Protein 8T0J (pdb70)

Organism: Salmonella typhimurium (strain LT2 / SGSC1412 / ATCC 700720) (NCBI:txid99287)

Sequence (270 aa):
MTKVGLRIDVDTLRGTREGVPRLLATLHRHGVQASFFFSVGPDNMGRHLAALLAGTAWPGKNIGNANAGIIRETATYHETGLHAWDHHAWQTHSGHWSIRQLEEDIARGITALEAIIGKPVTCSAAAGWRADGRVVRAKESFNLRYNSDCRGTTLFRPLLMPGQTGTPQIPVTLPTWDEVAQAQSFNTWIISRMLQDKGTPVYTIHAEVEGIVHQPLFEDLLVRARDAGITFCPLGELLPASPESLPLGQIVRGHIPGREGWLGCQQAVS

InterPro domains:
  IPR002509 NodB homology domain [PF01522] (15-169)
  IPR002509 NodB homology domain [PS51677] (2-260)
  IPR011330 Glycoside hydrolase/deacetylase, beta/alpha-barrel [SSF88713] (4-281)
  IPR023557 4-deoxy-4-formamido-L-arabinose-phosphoundecaprenol deformylase ArnD, probable [MF_01870] (1-295)
  IPR050248 Polysaccharide deacetylase, ArnD subfamily [PTHR10587] (5-268)

Structure (mmCIF, N/CA/C/O backbone):
data_8T0J
#
_entry.id   8T0J
#
_cell.length_a   82.551
_cell.length_b   85.646
_cell.length_c   111.910
_cell.angle_alpha   90.000
_cell.angle_beta   90.000
_cell.angle_gamma   90.000
#
_symmetry.space_group_name_H-M   'I 2 2 2'
#
loop_
_entity.id
_entity.type
_entity.pdbx_description
1 polymer 'Probable 4-deoxy-4-formamido-L-arabinose-phosphoundecaprenol deformylase ArnD'
2 water water
#
loop_
_atom_site.group_PDB
_atom_site.id
_atom_site.type_symbol
_atom_site.label_atom_id
_atom_site.label_alt_id
_atom_site.label_comp_id
_atom_site.label_asym_id
_atom_site.label_entity_id
_atom_site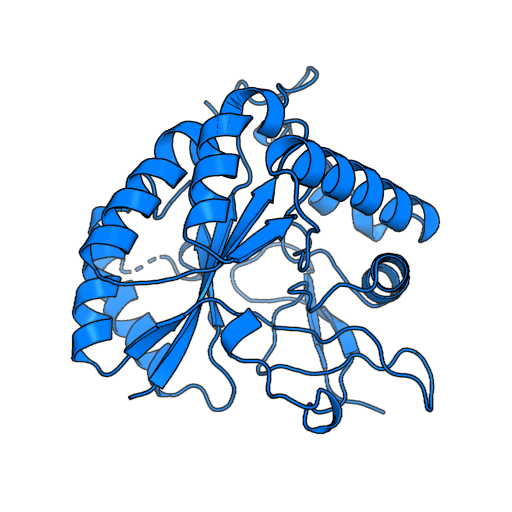.label_seq_id
_atom_site.pdbx_PDB_ins_code
_atom_site.Cartn_x
_atom_site.Cartn_y
_atom_site.Cartn_z
_atom_site.occupancy
_atom_site.B_iso_or_equiv
_atom_site.auth_seq_id
_atom_site.auth_comp_id
_atom_site.auth_asym_id
_atom_site.auth_atom_id
_atom_site.pdbx_PDB_model_num
ATOM 1 N N . MET A 1 1 ? -14.51807 -28.94673 -15.11696 1.000 41.97640 1 MET A N 1
ATOM 2 C CA . MET A 1 1 ? -15.27092 -27.91498 -15.83383 1.000 56.30309 1 MET A CA 1
ATOM 3 C C . MET A 1 1 ? -14.42482 -27.24218 -16.92253 1.000 48.65068 1 MET A C 1
ATOM 4 O O . MET A 1 1 ? -13.25224 -26.95968 -16.71600 1.000 45.76937 1 MET A O 1
ATOM 9 N N . THR A 1 2 ? -15.03921 -26.97370 -18.07392 1.000 44.96694 2 THR A N 1
ATOM 10 C CA . THR A 1 2 ? -14.33654 -26.54466 -19.27737 1.000 39.67223 2 THR A CA 1
ATOM 11 C C . THR A 1 2 ? -14.95943 -25.24766 -19.77836 1.000 44.63466 2 THR A C 1
ATOM 12 O O . THR A 1 2 ? -16.17545 -25.17963 -19.99563 1.000 45.81231 2 THR A O 1
ATOM 16 N N . LYS A 1 3 ? -14.13176 -24.21440 -19.91717 1.000 37.94775 3 LYS A N 1
ATOM 17 C CA . LYS A 1 3 ? -14.57234 -22.92478 -20.42946 1.000 33.72551 3 LYS A CA 1
ATOM 18 C C . LYS A 1 3 ? -14.64036 -22.96326 -21.95091 1.000 31.58984 3 LYS A C 1
ATOM 19 O O . LYS A 1 3 ? -13.63116 -23.20654 -22.61534 1.000 35.28661 3 LYS A O 1
ATOM 25 N N . VAL A 1 4 ? -15.81558 -22.70060 -22.50868 1.000 36.16917 4 VAL A N 1
ATOM 26 C CA . VAL A 1 4 ? -15.96752 -22.56279 -23.94872 1.000 34.82380 4 VAL A CA 1
ATOM 27 C C . VAL A 1 4 ? -16.41876 -21.13687 -24.22440 1.000 36.11165 4 VAL A C 1
ATOM 28 O O . VAL A 1 4 ? -17.42797 -20.67927 -23.67952 1.000 33.33209 4 VAL A O 1
ATOM 32 N N . GLY A 1 5 ? -15.64497 -20.42110 -25.02957 1.000 33.81765 5 GLY A N 1
ATOM 33 C CA . GLY A 1 5 ? -16.07294 -19.11763 -25.46798 1.000 32.34861 5 GLY A CA 1
ATOM 34 C C . GLY A 1 5 ? -17.27594 -19.24022 -26.38240 1.000 34.71654 5 GLY A C 1
ATOM 35 O O . GLY A 1 5 ? -17.32968 -20.09824 -27.26213 1.000 33.82780 5 GLY A O 1
ATOM 36 N N . LEU A 1 6 ? -18.26006 -18.37884 -26.15178 1.000 34.80360 6 LEU A N 1
ATOM 37 C CA . LEU A 1 6 ? -19.47076 -18.32150 -26.95806 1.000 32.88469 6 LEU A CA 1
ATOM 38 C C . LEU A 1 6 ? -19.45695 -17.02022 -27.74664 1.000 33.73234 6 LEU A C 1
ATOM 39 O O . LEU A 1 6 ? -19.50777 -15.93602 -27.15968 1.000 34.51554 6 LEU A O 1
ATOM 44 N N . ARG A 1 7 ? -19.38198 -17.12846 -29.06872 1.000 33.15720 7 ARG A N 1
AT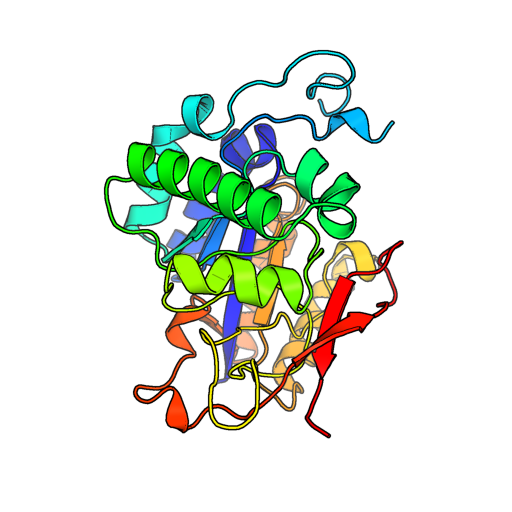OM 45 C CA . ARG A 1 7 ? -19.47536 -15.99494 -29.97324 1.000 34.33405 7 ARG A CA 1
ATOM 46 C C . ARG A 1 7 ? -20.81121 -16.05367 -30.70068 1.000 37.91134 7 ARG A C 1
ATOM 47 O O . ARG A 1 7 ? -21.32329 -17.13992 -30.98985 1.000 39.75615 7 ARG A O 1
ATOM 55 N N . ILE A 1 8 ? -21.38562 -14.88380 -30.97046 1.000 36.35602 8 ILE A N 1
ATOM 56 C CA . ILE A 1 8 ? -22.70365 -14.76321 -31.58739 1.000 30.54622 8 ILE A CA 1
ATOM 57 C C . ILE A 1 8 ? -22.59736 -13.75736 -32.72329 1.000 34.56228 8 ILE A C 1
ATOM 58 O O . ILE A 1 8 ? -22.32000 -12.57589 -32.48400 1.000 39.90809 8 ILE A O 1
ATOM 63 N N . ASP A 1 9 ? -22.82153 -14.20990 -33.95168 1.000 33.73478 9 ASP A N 1
ATOM 64 C CA . ASP A 1 9 ? -22.75285 -13.32324 -35.10487 1.000 34.09666 9 ASP A CA 1
ATOM 65 C C . ASP A 1 9 ? -24.12641 -12.74375 -35.42704 1.000 38.53509 9 ASP A C 1
ATOM 66 O O . ASP A 1 9 ? -25.13125 -13.46550 -35.45541 1.000 36.41886 9 ASP A O 1
ATOM 71 N N . VAL A 1 10 ? -24.15984 -11.43181 -35.64934 1.000 36.56886 10 VAL A N 1
ATOM 72 C CA . VAL A 1 10 ? -25.34694 -10.72598 -36.11083 1.000 32.30249 10 VAL A CA 1
ATOM 73 C C . VAL A 1 10 ? -24.99194 -10.08518 -37.44466 1.000 31.80780 10 VAL A C 1
ATOM 74 O O . VAL A 1 10 ? -24.08443 -9.25649 -37.51977 1.000 36.34154 10 VAL A O 1
ATOM 78 N N . ASP A 1 11 ? -25.66124 -10.51040 -38.50673 1.000 37.13301 11 ASP A N 1
ATOM 79 C CA . ASP A 1 11 ? -25.30928 -10.13577 -39.86787 1.000 33.78974 11 ASP A CA 1
ATOM 80 C C . ASP A 1 11 ? -26.44933 -9.47458 -40.62666 1.000 36.44139 11 ASP A C 1
ATOM 81 O O . ASP A 1 11 ? -26.23904 -9.04099 -41.76633 1.000 42.11870 11 ASP A O 1
ATOM 86 N N . THR A 1 12 ? -27.65730 -9.43832 -40.06921 1.000 32.73835 12 THR A N 1
ATOM 87 C CA . THR A 1 12 ? -28.82411 -8.91661 -40.76493 1.000 34.23182 12 THR A CA 1
ATOM 88 C C . THR A 1 12 ? -29.66151 -8.09297 -39.80450 1.000 33.37369 12 THR A C 1
ATOM 89 O O . THR A 1 12 ? -29.51387 -8.15510 -38.58023 1.000 34.28509 12 THR A O 1
ATOM 93 N N . LEU A 1 13 ? -30.58854 -7.34670 -40.39038 1.000 38.66180 13 LEU A N 1
ATOM 94 C CA . LEU A 1 13 ? -31.52090 -6.56401 -39.59468 1.000 36.46356 13 LEU A CA 1
ATOM 95 C C . LEU A 1 13 ? -32.44088 -7.45672 -38.77090 1.000 38.32167 13 LEU A C 1
ATOM 96 O O . LEU A 1 13 ? -32.73531 -7.14713 -37.61051 1.000 38.00516 13 LEU A O 1
ATOM 101 N N . ARG A 1 14 ? -32.89577 -8.57504 -39.35305 1.000 45.30645 14 ARG A N 1
ATOM 102 C CA . ARG A 1 14 ? -33.84966 -9.44846 -38.66660 1.000 41.22879 14 ARG A CA 1
ATOM 103 C C . ARG A 1 14 ? -33.17881 -10.24721 -37.55466 1.000 41.04642 14 ARG A C 1
ATOM 104 O O . ARG A 1 14 ? -33.80086 -10.51184 -36.51868 1.000 41.23976 14 ARG A O 1
ATOM 112 N N . GLY A 1 15 ? -31.91234 -10.63521 -37.74734 1.000 34.42319 15 GLY A N 1
ATOM 113 C CA . GLY A 1 15 ? -31.15756 -11.23391 -36.65567 1.000 32.62249 15 GLY A CA 1
ATOM 114 C C . GLY A 1 15 ? -31.02305 -10.29808 -35.47012 1.000 36.54746 15 GLY A C 1
ATOM 115 O O . GLY A 1 15 ? -31.08833 -10.72733 -34.31160 1.000 30.86358 15 GLY A O 1
ATOM 116 N N . THR A 1 16 ? -30.85926 -8.99648 -35.74664 1.000 39.42988 16 THR A N 1
ATOM 117 C CA . THR A 1 16 ? -30.69515 -8.00643 -34.68570 1.000 35.52912 16 THR A CA 1
ATOM 118 C C . THR A 1 16 ? -32.02092 -7.71358 -34.00306 1.000 30.58270 16 THR A C 1
ATOM 119 O O . THR A 1 16 ? -32.09437 -7.64748 -32.76936 1.000 28.77628 16 THR A O 1
ATOM 123 N N . ARG A 1 17 ? -33.07335 -7.51507 -34.79358 1.000 38.03607 17 ARG A N 1
ATOM 124 C CA . ARG A 1 17 ? -34.39534 -7.20411 -34.25508 1.000 42.01462 17 ARG A CA 1
ATOM 125 C C . ARG A 1 17 ? -34.97453 -8.37496 -33.46311 1.000 37.15100 17 ARG A C 1
ATOM 126 O O . ARG A 1 17 ? -35.23150 -8.25256 -32.26162 1.000 31.63440 17 ARG A O 1
ATOM 134 N N . GLU A 1 18 ? -35.18426 -9.51767 -34.12008 1.000 37.36353 18 GLU A N 1
ATOM 135 C CA . GLU A 1 18 ? -35.86002 -10.66404 -33.51119 1.000 46.15592 18 GLU A CA 1
ATOM 136 C C . GLU A 1 18 ? -34.90685 -11.68409 -32.87498 1.000 41.08447 18 GLU A C 1
ATOM 137 O O . GLU A 1 18 ? -35.22357 -12.25948 -31.82806 1.000 37.36164 18 GLU A O 1
ATOM 143 N N . GLY A 1 19 ? -33.74321 -11.93001 -33.46320 1.000 38.67911 19 GLY A N 1
ATOM 144 C CA . GLY A 1 19 ? -32.83461 -12.92127 -32.90733 1.000 40.42548 19 GLY A CA 1
ATOM 145 C C . GLY A 1 19 ? -32.20777 -12.54701 -31.57367 1.000 36.30035 19 GLY A C 1
ATOM 146 O O . GLY A 1 19 ? -32.21195 -13.34662 -30.62444 1.000 38.32492 19 GLY A O 1
ATOM 147 N N . VAL A 1 20 ? -31.65752 -11.32251 -31.50508 1.000 29.91415 20 VAL A N 1
ATOM 148 C CA . VAL A 1 20 ? -30.88164 -10.93993 -30.31452 1.000 30.44630 20 VAL A CA 1
ATOM 149 C C . VAL A 1 20 ? -31.69645 -10.89517 -29.04778 1.000 33.21767 20 VAL A C 1
ATOM 150 O O . VAL A 1 20 ? -31.20628 -11.37720 -28.01113 1.000 31.28078 20 VAL A O 1
ATOM 154 N N . PRO A 1 21 ? -32.91150 -10.30863 -28.99240 1.000 33.28455 21 PRO A N 1
ATOM 155 C CA . PRO A 1 21 ? -33.64000 -10.29039 -27.70930 1.000 32.70385 21 PRO A CA 1
ATOM 156 C C . PRO A 1 21 ? -34.02086 -11.68014 -27.22924 1.000 30.33324 21 PRO A C 1
ATOM 157 O O . PRO A 1 21 ? -33.98672 -11.96031 -26.01747 1.000 28.58968 21 PRO A O 1
ATOM 161 N N . ARG A 1 22 ? -34.36771 -12.57980 -28.14937 1.000 27.41445 22 ARG A N 1
ATOM 162 C CA . ARG A 1 22 ? -34.60019 -13.95116 -27.71847 1.000 31.45384 22 ARG A CA 1
ATOM 163 C C . ARG A 1 22 ? -33.32444 -14.53343 -27.13707 1.000 30.42412 22 ARG A C 1
ATOM 164 O O . ARG A 1 22 ? -33.35324 -15.17407 -26.07874 1.000 32.68350 22 ARG A O 1
ATOM 172 N N . LEU A 1 23 ? -32.18489 -14.28031 -27.79256 1.000 32.38245 23 LEU A N 1
ATOM 173 C CA . LEU A 1 23 ? -30.90863 -14.75143 -27.26215 1.000 32.13524 23 LEU A CA 1
ATOM 174 C C . LEU A 1 23 ? -30.61399 -14.14208 -25.89760 1.000 32.32695 23 LEU A C 1
ATOM 175 O O . LEU A 1 23 ? -30.03381 -14.79320 -25.02609 1.000 37.01673 23 LEU A O 1
ATOM 180 N N . LEU A 1 24 ? -31.00056 -12.89047 -25.69750 1.000 30.39936 24 LEU A N 1
ATOM 181 C CA . LEU A 1 24 ? -30.74240 -12.22414 -24.42576 1.000 35.66994 24 LEU A CA 1
ATOM 182 C C . LEU A 1 24 ? -31.55882 -12.85603 -23.30936 1.000 35.47371 24 LEU A C 1
ATOM 183 O O . LEU A 1 24 ? -31.04004 -13.13174 -22.22569 1.000 32.54040 24 LEU A O 1
ATOM 188 N N . ALA A 1 25 ? -32.84959 -13.08494 -23.55932 1.000 41.58733 25 ALA A N 1
ATOM 189 C CA . ALA A 1 25 ? -33.68807 -13.80167 -22.59755 1.000 37.74909 25 ALA A CA 1
ATOM 190 C C . ALA A 1 25 ? -33.11819 -15.19397 -22.28589 1.000 33.53612 25 ALA A C 1
ATOM 191 O O . ALA A 1 25 ? -32.96236 -15.57795 -21.11465 1.000 33.75306 25 ALA A O 1
ATOM 193 N N . THR A 1 26 ? -32.77171 -15.95721 -23.32137 1.000 28.74296 26 THR A N 1
ATOM 194 C CA . THR A 1 26 ? -32.22661 -17.29471 -23.08145 1.000 36.18384 26 THR A CA 1
ATOM 195 C C . THR A 1 26 ? -30.94167 -17.23106 -22.24588 1.000 33.31769 26 THR A C 1
ATOM 196 O O . THR A 1 26 ? -30.84753 -17.86056 -21.18409 1.000 33.91303 26 THR A O 1
ATOM 200 N N . LEU A 1 27 ? -29.96132 -16.42709 -22.67653 1.000 33.68013 27 LEU A N 1
ATOM 201 C CA . LEU A 1 27 ? -28.70440 -16.32394 -21.93538 1.000 33.66282 27 LEU A CA 1
ATOM 202 C C . LEU A 1 27 ? -28.91731 -15.80210 -20.51502 1.000 34.19426 27 LEU A C 1
ATOM 203 O O . LEU A 1 27 ? -28.19046 -16.19087 -19.59322 1.000 36.53709 27 LEU A O 1
ATOM 208 N N . HIS A 1 28 ? -29.88030 -14.89723 -20.31038 1.000 36.07864 28 HIS A N 1
ATOM 209 C CA . HIS A 1 28 ? -30.09680 -14.40291 -18.95476 1.000 39.44438 28 HIS A CA 1
ATOM 210 C C . HIS A 1 28 ? -30.62609 -15.52372 -18.06585 1.000 40.58283 28 HIS A C 1
ATOM 211 O O . HIS A 1 28 ? -30.14799 -15.71080 -16.93984 1.000 37.34014 28 HIS A O 1
ATOM 218 N N . ARG A 1 29 ? -31.58564 -16.30537 -18.57232 1.000 34.50702 29 ARG A N 1
ATOM 219 C CA . ARG A 1 29 ? -32.12390 -17.40046 -17.77580 1.000 35.97810 29 ARG A CA 1
ATOM 220 C C . ARG A 1 29 ? -31.03326 -18.38594 -17.36862 1.000 39.62050 29 ARG A C 1
ATOM 221 O O . ARG A 1 29 ? -31.01454 -18.85862 -16.22537 1.000 43.35171 29 ARG A O 1
ATOM 229 N N . HIS A 1 30 ? -30.11758 -18.71116 -18.28674 1.000 35.65135 30 HIS A N 1
ATOM 230 C CA . HIS A 1 30 ? -29.13427 -19.76914 -18.06406 1.000 38.23208 30 HIS A CA 1
ATOM 231 C C . HIS A 1 30 ? -27.78311 -19.25452 -17.57445 1.000 37.19478 30 HIS A C 1
ATOM 232 O O . HIS A 1 30 ? -26.80094 -19.99159 -17.64620 1.000 42.55323 30 HIS A O 1
ATOM 239 N N . GLY A 1 31 ? -27.71139 -18.00810 -17.09628 1.000 40.84902 31 GLY A N 1
ATOM 240 C CA . GLY A 1 31 ? -26.52514 -17.49729 -16.42714 1.000 34.84588 31 GLY A CA 1
ATOM 241 C C . GLY A 1 31 ? -25.31267 -17.31612 -17.30979 1.000 37.15027 31 GLY A C 1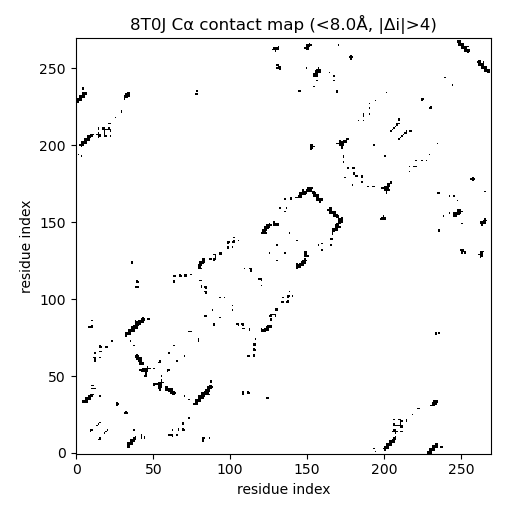
ATOM 242 O O . GLY A 1 31 ? -24.20040 -17.15262 -16.79881 1.000 34.43643 31 GLY A O 1
ATOM 243 N N . VAL A 1 32 ? -25.50185 -17.29829 -18.62287 1.000 35.40277 32 VAL A N 1
ATOM 244 C CA . VAL A 1 32 ? -24.40988 -17.32379 -19.58160 1.000 31.49600 32 VAL A CA 1
ATOM 245 C C . VAL A 1 32 ? -24.09116 -15.90321 -20.04608 1.000 36.52827 32 VAL A C 1
ATOM 246 O O . VAL A 1 32 ? -24.97595 -15.14976 -20.47307 1.000 36.86476 32 VAL A O 1
ATOM 250 N N . GLN A 1 33 ? -22.82321 -15.53511 -19.94417 1.000 41.28314 33 GLN A N 1
ATOM 251 C CA . GLN A 1 33 ? -22.28222 -14.34396 -20.56833 1.000 29.92858 33 GLN A CA 1
ATOM 252 C C . GLN A 1 33 ? -21.60568 -14.73773 -21.87498 1.000 30.29975 33 GLN A C 1
ATOM 253 O O . GLN A 1 33 ? -20.83753 -15.70133 -21.90581 1.000 29.88509 33 GLN A O 1
ATOM 259 N N . ALA A 1 34 ? -21.87648 -13.99237 -22.94806 1.000 29.79402 34 ALA A N 1
ATOM 260 C CA . ALA A 1 34 ? -21.35252 -14.33429 -24.26848 1.000 27.80536 34 ALA A CA 1
ATOM 261 C C . ALA A 1 34 ? -20.71469 -13.09920 -24.90243 1.000 31.42967 34 ALA A C 1
ATOM 262 O O . ALA A 1 34 ? -20.51145 -12.06493 -24.25680 1.000 26.79280 34 ALA A O 1
ATOM 264 N N . SER A 1 35 ? -20.39259 -13.24297 -26.18869 1.000 30.64372 35 SER A N 1
ATOM 265 C CA . SER A 1 35 ? -19.72976 -12.23152 -26.99796 1.000 27.61843 35 SER A CA 1
ATOM 266 C C . SER A 1 35 ? -20.51689 -12.03065 -28.28302 1.000 30.34523 35 SER A C 1
ATOM 267 O O . SER A 1 35 ? -20.57502 -12.93412 -29.12328 1.000 33.64686 35 SER A O 1
ATOM 270 N N . PHE A 1 36 ? -21.08580 -10.84290 -28.45070 1.000 29.22181 36 PHE A N 1
ATOM 271 C CA . PHE A 1 36 ? -21.85830 -10.49265 -29.63549 1.000 31.51475 36 PHE A CA 1
ATOM 272 C C . PHE A 1 36 ? -21.02584 -9.63800 -30.59105 1.000 30.83457 36 PHE A C 1
ATOM 273 O O . PHE A 1 36 ? -20.30599 -8.72649 -30.16270 1.000 28.77934 36 PHE A O 1
ATOM 281 N N . PHE A 1 37 ? -21.14587 -9.92271 -31.89128 1.000 30.54023 37 PHE A N 1
ATOM 282 C CA . PHE A 1 37 ? -20.48269 -9.15039 -32.94177 1.000 28.74172 37 PHE A CA 1
ATOM 283 C C . PHE A 1 37 ? -21.54964 -8.66780 -33.90982 1.000 34.70282 37 PHE A C 1
ATOM 284 O O . PHE A 1 37 ? -22.12263 -9.47505 -34.64813 1.000 35.52161 37 PHE A O 1
ATOM 292 N N . PHE A 1 38 ? -21.80137 -7.35462 -33.90609 1.000 36.53355 38 PHE A N 1
ATOM 293 C CA . PHE A 1 38 ? -22.90608 -6.73022 -34.62209 1.000 26.93080 38 PHE A CA 1
ATOM 294 C C . PHE A 1 38 ? -22.45763 -6.18326 -35.96771 1.000 29.66480 38 PHE A C 1
ATOM 295 O O . PHE A 1 38 ? -21.42924 -5.51032 -36.06238 1.000 33.60879 38 PHE A O 1
ATOM 303 N N . SER A 1 39 ? -23.22397 -6.48155 -37.00717 1.000 25.63181 39 SER A N 1
ATOM 304 C CA . SER A 1 39 ? -23.11737 -5.76442 -38.26790 1.000 28.78682 39 SER A CA 1
ATOM 305 C C . SER A 1 39 ? -23.98775 -4.52296 -38.15110 1.000 36.36871 39 SER A C 1
ATOM 306 O O . SER A 1 39 ? -25.21295 -4.63011 -38.03942 1.000 34.59382 39 SER A O 1
ATOM 309 N N . VAL A 1 40 ? -23.36526 -3.34301 -38.18297 1.000 34.31690 40 VAL A N 1
ATOM 310 C CA . VAL A 1 40 ? -24.09878 -2.11953 -37.88115 1.000 35.36049 40 VAL A CA 1
ATOM 311 C C . VAL A 1 40 ? -24.47410 -1.30102 -39.11338 1.000 36.26387 40 VAL A C 1
ATOM 312 O O . VAL A 1 40 ? -25.34983 -0.42847 -39.01219 1.000 34.10749 40 VAL A O 1
ATOM 316 N N . GLY A 1 41 ? -23.88402 -1.57663 -40.26804 1.000 33.00947 41 GLY A N 1
ATOM 317 C CA . GLY A 1 41 ? -24.13730 -0.77012 -41.43585 1.000 37.39331 41 GLY A CA 1
ATOM 318 C C . GLY A 1 41 ? -25.34397 -1.22927 -42.21995 1.000 35.99251 41 GLY A C 1
ATOM 319 O O . GLY A 1 41 ? -26.37740 -1.59074 -41.65345 1.000 41.78637 41 GLY A O 1
ATOM 320 N N . PRO A 1 42 ? -25.23142 -1.21885 -43.54827 1.000 37.20741 42 PRO A N 1
ATOM 321 C CA . PRO A 1 42 ? -26.37520 -1.57253 -44.40661 1.000 38.88549 42 PRO A CA 1
ATOM 322 C C . PRO A 1 42 ? -26.60711 -3.07360 -44.49342 1.000 41.05511 42 PRO A C 1
ATOM 323 O O . PRO A 1 42 ? -25.66586 -3.86356 -44.63577 1.000 42.38817 42 PRO A O 1
ATOM 327 N N . ASP A 1 43 ? -27.88946 -3.45609 -44.43254 1.000 40.68567 43 ASP A N 1
ATOM 328 C CA . ASP A 1 43 ? -28.31809 -4.84253 -44.64821 1.000 40.05165 43 ASP A CA 1
ATOM 329 C C . ASP A 1 43 ? -28.44570 -5.07538 -46.15524 1.000 43.41042 43 ASP A C 1
ATOM 330 O O . ASP A 1 43 ? -29.52308 -4.98732 -46.75010 1.000 45.89108 43 ASP A O 1
ATOM 335 N N . ASN A 1 44 ? -27.30474 -5.37307 -46.78644 1.000 46.75462 44 ASN A N 1
ATOM 336 C CA . ASN A 1 44 ? -27.26022 -5.76529 -48.19238 1.000 45.66799 44 ASN A CA 1
ATOM 337 C C . ASN A 1 44 ? -27.07191 -7.26236 -48.34119 1.000 50.32790 44 ASN A C 1
ATOM 338 O O . ASN A 1 44 ? -26.58482 -7.74348 -49.37424 1.000 49.07876 44 ASN A O 1
ATOM 343 N N . MET A 1 45 ? -27.47450 -8.00388 -47.31209 1.000 49.71066 45 MET A N 1
ATOM 344 C CA . MET A 1 45 ? -27.30169 -9.44485 -47.28236 1.000 45.74987 45 MET A CA 1
ATOM 345 C C . MET A 1 45 ? -28.07674 -10.13881 -48.39704 1.000 50.34433 45 MET A C 1
ATOM 346 O O . MET A 1 45 ? -27.74243 -11.27249 -48.75833 1.000 48.56521 45 MET A O 1
ATOM 351 N N . GLY A 1 46 ? -29.10145 -9.48571 -48.95144 1.000 50.77277 46 GLY A N 1
ATOM 352 C CA . GLY A 1 46 ? -29.84508 -10.04179 -50.06352 1.000 47.87250 46 GLY A CA 1
ATOM 353 C C . GLY A 1 46 ? -29.12354 -10.05314 -51.39483 1.000 50.49130 46 GLY A C 1
ATOM 354 O O . GLY A 1 46 ? -29.53474 -10.78774 -52.29400 1.000 53.73413 46 GLY A O 1
ATOM 355 N N . ARG A 1 47 ? -28.05654 -9.27313 -51.55910 1.000 52.53961 47 ARG A N 1
ATOM 356 C CA . ARG A 1 47 ? -27.41174 -9.23221 -52.86871 1.000 52.01317 47 ARG A CA 1
ATOM 357 C C . ARG A 1 47 ? -26.76963 -10.55149 -53.26780 1.000 55.55882 47 ARG A C 1
ATOM 358 O O . ARG A 1 47 ? -26.21471 -10.64055 -54.36849 1.000 57.47359 47 ARG A O 1
ATOM 366 N N . HIS A 1 48 ? -26.83008 -11.57359 -52.42105 1.000 55.84755 48 HIS A N 1
ATOM 367 C CA . HIS A 1 48 ? -26.20156 -12.84303 -52.75691 1.000 56.66530 48 HIS A CA 1
ATOM 368 C C . HIS A 1 48 ? -26.95532 -13.62871 -53.82493 1.000 59.81100 48 HIS A C 1
ATOM 369 O O . HIS A 1 48 ? -26.52689 -14.73875 -54.15844 1.000 56.93121 48 HIS A O 1
ATOM 376 N N . LEU A 1 49 ? -28.02983 -13.08153 -54.38765 1.000 60.99496 49 LEU A N 1
ATOM 377 C CA . LEU A 1 49 ? -28.83756 -13.79979 -55.37042 1.000 59.98766 49 LEU A CA 1
ATOM 378 C C . LEU A 1 49 ? -28.37555 -13.55524 -56.80762 1.000 63.75730 49 LEU A C 1
ATOM 379 O O . LEU A 1 49 ? -27.20398 -13.27629 -57.05933 1.000 64.13456 49 LEU A O 1
ATOM 384 N N . ALA A 1 73 ? -37.57032 -12.74485 -46.29730 1.000 50.17413 73 ALA A N 1
ATOM 385 C CA . ALA A 1 73 ? -37.16863 -11.38238 -45.94681 1.000 62.83436 73 ALA A CA 1
ATOM 386 C C . ALA A 1 73 ? -35.86770 -10.96727 -46.62866 1.000 62.29982 73 ALA A C 1
ATOM 387 O O . ALA A 1 73 ? -35.69871 -9.80070 -46.98503 1.000 62.19776 73 ALA A O 1
ATOM 389 N N . ALA A 1 74 ? -34.95144 -11.92362 -46.81218 1.000 59.24748 74 ALA A N 1
ATOM 390 C CA . ALA A 1 74 ? -33.66868 -11.61756 -47.44318 1.000 63.33762 74 ALA A CA 1
ATOM 391 C C . ALA A 1 74 ? -33.83876 -11.19218 -48.89491 1.000 65.10467 74 ALA A C 1
ATOM 392 O O . ALA A 1 74 ? -32.93846 -10.55953 -49.46279 1.000 62.11087 74 ALA A O 1
ATOM 394 N N . LEU A 1 75 ? -34.98177 -11.52354 -49.50739 1.000 63.19209 75 LEU A N 1
ATOM 395 C CA . LEU A 1 75 ? -35.28182 -11.04013 -50.85063 1.000 66.91667 75 LEU A CA 1
ATOM 396 C C . LEU A 1 75 ? -35.44566 -9.52585 -50.88668 1.000 65.03453 75 LEU A C 1
ATOM 397 O O . LEU A 1 75 ? -35.24112 -8.91374 -51.94112 1.000 64.48949 75 LEU A O 1
ATOM 402 N N . LEU A 1 76 ? -35.79742 -8.90560 -49.76126 1.000 62.69665 76 LEU A N 1
ATOM 403 C CA . LEU A 1 76 ? -35.87904 -7.45529 -49.66795 1.000 61.39122 76 LEU A CA 1
ATOM 404 C C . LEU A 1 76 ? -34.75339 -6.86468 -48.81262 1.000 62.03408 76 LEU A C 1
ATOM 405 O O . LEU A 1 76 ? -34.92970 -5.80617 -48.20034 1.000 59.56338 76 LEU A O 1
ATOM 410 N N . ALA A 1 77 ? -33.58935 -7.51783 -48.77368 1.000 56.57745 77 ALA A N 1
ATOM 411 C CA . ALA A 1 77 ? -32.45633 -7.06287 -47.96099 1.000 51.12940 77 ALA A CA 1
ATOM 412 C C . ALA A 1 77 ? -31.40053 -6.40875 -48.85137 1.000 50.05504 77 ALA A C 1
ATOM 413 O O . ALA A 1 77 ? -30.30836 -6.93277 -49.05983 1.000 50.29278 77 ALA A O 1
ATOM 415 N N . GLY A 1 78 ? -31.73125 -5.22422 -49.36077 1.000 52.81642 78 GLY A N 1
ATOM 416 C CA . GLY A 1 78 ? -30.81877 -4.49811 -50.21923 1.000 48.40740 78 GLY A CA 1
ATOM 417 C C . GLY A 1 78 ? -30.44504 -5.21397 -51.49437 1.000 48.32527 78 GLY A C 1
ATOM 418 O O . GLY A 1 78 ? -29.37053 -4.96051 -52.03727 1.000 49.60416 78 GLY A O 1
ATOM 419 N N . THR A 1 79 ? -31.31462 -6.08884 -52.00507 1.000 47.23222 79 THR A N 1
ATOM 420 C CA . THR A 1 79 ? -30.95662 -6.90327 -53.16200 1.000 49.41824 79 THR A CA 1
ATOM 421 C C . THR A 1 79 ? -30.60283 -6.05108 -54.37964 1.000 47.41375 79 THR A C 1
ATOM 422 O O . THR A 1 79 ? -29.76846 -6.45974 -55.19149 1.000 49.81588 79 THR A O 1
ATOM 426 N N . ALA A 1 80 ? -31.20117 -4.86700 -54.52372 1.000 47.70496 80 ALA A N 1
ATOM 427 C CA . ALA A 1 80 ? -30.90344 -4.01397 -55.67276 1.000 48.00969 80 ALA A CA 1
ATOM 428 C C . ALA A 1 80 ? -31.12598 -2.54984 -55.31609 1.000 49.36773 80 ALA A C 1
ATOM 429 O O . ALA A 1 80 ? -31.54680 -1.74311 -56.15284 1.000 50.64105 80 ALA A O 1
ATOM 431 N N . TRP A 1 81 ? -30.83383 -2.19770 -54.07876 1.000 47.30658 81 TRP A N 1
ATOM 432 C CA . TRP A 1 81 ? -31.09329 -0.88241 -53.52906 1.000 45.84926 81 TRP A CA 1
ATOM 433 C C . TRP A 1 81 ? -30.32288 -0.79380 -52.22312 1.000 45.24520 81 TRP A C 1
ATOM 434 O O . TRP A 1 81 ? -30.01265 -1.82488 -51.61972 1.000 46.49717 81 TRP A O 1
ATOM 445 N N . PRO A 1 82 ? -29.97131 0.40174 -51.76726 1.000 52.32920 82 PRO A N 1
ATOM 446 C CA . PRO A 1 82 ? -29.32200 0.52472 -50.45634 1.000 50.07975 82 PRO A CA 1
ATOM 447 C C . PRO A 1 82 ? -30.16197 -0.11053 -49.35657 1.000 49.94134 82 PRO A C 1
ATOM 448 O O . PRO A 1 82 ? -31.38698 0.06662 -49.29518 1.000 53.02731 82 PRO A O 1
ATOM 452 N N . GLY A 1 83 ? -29.49616 -0.85539 -48.48494 1.000 42.88000 83 GLY A N 1
ATOM 453 C CA . GLY A 1 83 ? -30.16482 -1.47644 -47.36791 1.000 41.47133 83 GLY A CA 1
ATOM 454 C C . GLY A 1 83 ? -30.23645 -0.57995 -46.14588 1.000 38.57536 83 GLY A C 1
ATOM 455 O O . GLY A 1 83 ? -29.48819 0.38189 -46.00477 1.000 43.47819 83 GLY A O 1
ATOM 456 N N . LYS A 1 84 ? -31.15406 -0.92183 -45.24678 1.000 44.86176 84 LYS A N 1
ATOM 457 C CA . LYS A 1 84 ? -31.37811 -0.11364 -44.05826 1.000 43.77816 84 LYS A CA 1
ATOM 458 C C . LYS A 1 84 ? -30.24614 -0.31323 -43.05957 1.000 43.20319 84 LYS A C 1
ATOM 459 O O . LYS A 1 84 ? -29.69932 -1.40920 -42.91064 1.000 37.24436 84 LYS A O 1
ATOM 465 N N . ASN A 1 85 ? -29.87547 0.77291 -42.40076 1.000 47.99309 85 ASN A N 1
ATOM 466 C CA . ASN A 1 85 ? -28.87497 0.72388 -41.34634 1.000 42.54869 85 ASN A CA 1
ATOM 467 C C . ASN A 1 85 ? -29.35054 -0.19132 -40.22459 1.000 42.85583 85 ASN A C 1
ATOM 468 O O . ASN A 1 85 ? -30.43406 0.02006 -39.66420 1.000 45.22292 85 ASN A O 1
ATOM 473 N N . ILE A 1 86 ? -28.55738 -1.22758 -39.92516 1.000 37.07695 86 ILE A N 1
ATOM 474 C CA . ILE A 1 86 ? -28.92912 -2.17704 -38.87805 1.000 35.81248 86 ILE A CA 1
ATOM 475 C C . ILE A 1 86 ? -28.78932 -1.54493 -37.49957 1.000 39.66757 86 ILE A C 1
ATOM 476 O O . ILE A 1 86 ? -29.63555 -1.74434 -36.61819 1.000 41.25179 86 ILE A O 1
ATOM 481 N N . GLY A 1 87 ? -27.73086 -0.76345 -37.29246 1.000 31.81917 87 GLY A N 1
ATOM 482 C CA . GLY A 1 87 ? -27.50944 -0.17644 -35.98320 1.000 31.14571 87 GLY A CA 1
ATOM 483 C C . GLY A 1 87 ? -28.41095 1.01635 -35.71896 1.000 38.50512 87 GLY A C 1
ATOM 484 O O . GLY A 1 87 ? -28.82249 1.25751 -34.57869 1.000 35.78441 87 GLY A O 1
ATOM 485 N N . ASN A 1 88 ? -28.72427 1.78492 -36.76652 1.000 37.76709 88 ASN A N 1
ATOM 486 C CA . ASN A 1 88 ? -29.73203 2.83198 -36.63335 1.000 39.42801 88 ASN A CA 1
ATOM 487 C C . ASN A 1 88 ? -31.09763 2.24747 -36.33053 1.000 38.31629 88 ASN A C 1
ATOM 488 O O . ASN A 1 88 ? -31.86466 2.81355 -35.54145 1.000 41.12434 88 ASN A O 1
ATOM 493 N N . ALA A 1 89 ? -31.43540 1.13525 -36.96523 1.000 39.16747 89 ALA A N 1
ATOM 494 C CA . ALA A 1 89 ? -32.74253 0.55641 -36.70923 1.000 36.75613 89 ALA A CA 1
ATOM 495 C C . ALA A 1 89 ? -32.78294 -0.28310 -35.43767 1.000 36.77179 89 ALA A C 1
ATOM 496 O O . ALA A 1 89 ? -33.85543 -0.77369 -35.08469 1.000 30.10388 89 ALA A O 1
ATOM 498 N N . ASN A 1 90 ? -31.65487 -0.46807 -34.72533 1.000 41.04058 90 ASN A N 1
ATOM 499 C CA . ASN A 1 90 ? -31.71438 -1.32141 -33.54244 1.000 37.60328 90 ASN A CA 1
ATOM 500 C C . ASN A 1 90 ? -30.86409 -0.82360 -32.37958 1.000 36.66747 90 ASN A C 1
ATOM 501 O O . ASN A 1 90 ? -30.47452 -1.63183 -31.52052 1.000 33.64179 90 ASN A O 1
ATOM 506 N N . ALA A 1 91 ? -30.62239 0.49193 -32.29842 1.000 37.52128 91 ALA A N 1
ATOM 507 C CA . ALA A 1 91 ? -29.60639 1.02388 -31.39237 1.000 40.24140 91 ALA A CA 1
ATOM 508 C C . ALA A 1 91 ? -29.92019 0.74381 -29.92237 1.000 42.25167 91 ALA A C 1
ATOM 509 O O . ALA A 1 91 ? -28.98508 0.74409 -29.10423 1.000 43.86372 91 ALA A O 1
ATOM 511 N N . GLY A 1 92 ? -31.19354 0.46814 -29.57671 1.000 29.88406 92 GLY A N 1
ATOM 512 C CA . GLY A 1 92 ? -31.56358 0.07189 -28.22343 1.000 30.40701 92 GLY A CA 1
ATOM 513 C C . GLY A 1 92 ? -31.27838 -1.38531 -27.88359 1.000 41.08965 92 GLY A C 1
ATOM 514 O O . GLY A 1 92 ? -30.91133 -1.69438 -26.74501 1.000 39.42263 92 GLY A O 1
ATOM 515 N N . ILE A 1 93 ? -31.44825 -2.29676 -28.84598 1.000 34.27286 93 ILE A N 1
ATOM 516 C CA . ILE A 1 93 ? -31.10240 -3.69798 -28.60478 1.000 39.44331 93 ILE A CA 1
ATOM 517 C C . ILE A 1 93 ? -29.59593 -3.83309 -28.40928 1.000 47.55483 93 ILE A C 1
ATOM 518 O O . ILE A 1 93 ? -29.11376 -4.43770 -27.43668 1.000 40.46936 93 ILE A O 1
ATOM 523 N N . ILE A 1 94 ? -28.83730 -3.26735 -29.35764 1.000 44.76421 94 ILE A N 1
ATOM 524 C CA . ILE A 1 94 ? -27.37725 -3.23354 -29.30658 1.000 36.58238 94 ILE A CA 1
ATOM 525 C C . ILE A 1 94 ? -26.91009 -2.63657 -27.98845 1.000 37.38053 94 ILE A C 1
ATOM 526 O O . ILE A 1 94 ? -26.12589 -3.24348 -27.24667 1.000 37.99201 94 ILE A O 1
ATOM 531 N N . ARG A 1 95 ? -27.40366 -1.43624 -27.67995 1.000 43.12973 95 ARG A N 1
ATOM 532 C CA . ARG A 1 95 ? -27.09756 -0.79825 -26.41066 1.000 40.17220 95 ARG A CA 1
ATOM 533 C C . ARG A 1 95 ? -27.37079 -1.77743 -25.27915 1.000 41.48775 95 ARG A C 1
ATOM 534 O O . ARG A 1 95 ? -26.49249 -2.06084 -24.44862 1.000 42.65772 95 ARG A O 1
ATOM 542 N N . GLU A 1 96 ? -28.55991 -2.39363 -25.30885 1.000 44.79809 96 GLU A N 1
ATOM 543 C CA . GLU A 1 96 ? -28.94326 -3.27404 -24.21063 1.000 45.21994 96 GLU A CA 1
ATOM 544 C C . GLU A 1 96 ? -28.01727 -4.47703 -24.14805 1.000 41.01384 96 GLU A C 1
ATOM 545 O O . GLU A 1 96 ? -27.62927 -4.91697 -23.05471 1.000 41.48898 96 GLU A O 1
ATOM 551 N N . THR A 1 97 ? -27.60577 -4.98781 -25.31684 1.000 38.32265 97 THR A N 1
ATOM 552 C CA . THR A 1 97 ? -26.65130 -6.09086 -25.33479 1.000 40.08201 97 THR A CA 1
ATOM 553 C C . THR A 1 97 ? -25.36386 -5.69747 -24.62745 1.000 37.63212 97 THR A C 1
ATOM 554 O O . THR A 1 97 ? -24.91143 -6.38998 -23.70813 1.000 36.01059 97 THR A O 1
ATOM 558 N N . ALA A 1 98 ? -24.79569 -4.54382 -24.99157 1.000 36.20268 98 ALA A N 1
ATOM 559 C CA . ALA A 1 98 ? -23.50742 -4.18749 -24.41070 1.000 40.62159 98 ALA A CA 1
ATOM 560 C C . ALA A 1 98 ? -23.61133 -3.92474 -22.91527 1.000 39.31890 98 ALA A C 1
ATOM 561 O O . ALA A 1 98 ? -22.59489 -3.64740 -22.27249 1.000 39.42519 98 ALA A O 1
ATOM 563 N N . THR A 1 99 ? -24.81051 -4.02438 -22.34304 1.000 40.60803 99 THR A N 1
ATOM 564 C CA . THR A 1 99 ? -24.94785 -3.85259 -20.90478 1.000 42.91643 99 THR A CA 1
ATOM 565 C C . THR A 1 99 ? -24.61534 -5.13332 -20.16520 1.000 41.81029 99 THR A C 1
ATOM 566 O O . THR A 1 99 ? -24.11231 -5.07973 -19.03751 1.000 39.62473 99 THR A O 1
ATOM 570 N N . TYR A 1 100 ? -24.88732 -6.28333 -20.78759 1.000 40.04749 100 TYR A N 1
ATOM 571 C CA . TYR A 1 100 ? -24.73311 -7.57328 -20.13617 1.000 46.51178 100 TYR A CA 1
ATOM 572 C C . TYR A 1 100 ? -23.72638 -8.50756 -20.80204 1.000 41.51649 100 TYR A C 1
ATOM 573 O O . TYR A 1 100 ? -23.46035 -9.59116 -20.26298 1.000 40.34842 100 TYR A O 1
ATOM 582 N N . HIS A 1 101 ? -23.15972 -8.12339 -21.94191 1.000 36.84295 101 HIS A N 1
ATOM 583 C CA . HIS A 1 101 ? -22.28096 -8.98406 -22.71497 1.000 36.84909 101 HIS A CA 1
ATOM 584 C C . HIS A 1 101 ? -21.10987 -8.16403 -23.27342 1.000 39.43715 101 HIS A C 1
ATOM 585 O O . HIS A 1 101 ? -21.23226 -6.96011 -23.53631 1.000 39.56807 101 HIS A O 1
ATOM 592 N N . GLU A 1 102 ? -19.95539 -8.81418 -23.39969 1.000 26.23085 102 GLU A N 1
ATOM 593 C CA . GLU A 1 102 ? -18.89382 -8.27661 -24.23900 1.000 31.63120 102 GLU A CA 1
ATOM 594 C C . GLU A 1 102 ? -19.43976 -8.06726 -25.64336 1.000 30.37043 102 GLU A C 1
ATOM 595 O O . GLU A 1 102 ? -20.11087 -8.94207 -26.19653 1.000 31.58361 102 GLU A O 1
ATOM 601 N N . THR A 1 103 ? -19.15868 -6.90259 -26.21565 1.000 23.44197 103 THR A N 1
ATOM 602 C CA . THR A 1 103 ? -19.74866 -6.48724 -27.47963 1.000 27.60118 103 THR A CA 1
ATOM 603 C C . THR A 1 103 ? -18.65633 -5.96849 -28.40517 1.000 27.60206 103 THR A C 1
ATOM 604 O O . THR A 1 103 ? -17.73792 -5.26053 -27.96190 1.000 37.58502 103 THR A O 1
ATOM 608 N N . GLY A 1 104 ? -18.75926 -6.30833 -29.69229 1.000 23.12055 104 GLY A N 1
ATOM 609 C CA . GLY A 1 104 ? -17.74644 -5.93556 -30.65684 1.000 24.10280 104 GLY A CA 1
ATOM 610 C C . GLY A 1 104 ? -18.32753 -5.85445 -32.05377 1.000 26.79495 104 GLY A C 1
ATOM 611 O O . GLY A 1 104 ? -19.52578 -6.07093 -32.26026 1.000 31.99496 104 GLY A O 1
ATOM 612 N N . LEU A 1 105 ? -17.45691 -5.53906 -33.00850 1.000 25.13873 105 LEU A N 1
ATOM 613 C CA . LEU A 1 105 ? -17.89235 -5.10777 -34.32885 1.000 30.02452 105 LEU A CA 1
ATOM 614 C C . LEU A 1 105 ? -17.71694 -6.24088 -35.32700 1.000 28.14303 105 LEU A C 1
ATOM 615 O O . LEU A 1 105 ? -16.62954 -6.80853 -35.45294 1.000 38.48466 105 LEU A O 1
ATOM 620 N N . HIS A 1 106 ? -18.79121 -6.57169 -36.02502 1.000 31.75806 106 HIS A N 1
ATOM 621 C CA . HIS A 1 106 ? -18.75214 -7.61462 -37.03272 1.000 32.06659 106 HIS A CA 1
ATOM 622 C C . HIS A 1 106 ? -18.46564 -7.04115 -38.41956 1.000 32.46823 106 HIS A C 1
ATOM 623 O O . HIS A 1 106 ? -17.54379 -7.48761 -39.10419 1.000 30.67054 106 HIS A O 1
ATOM 630 N N . ALA A 1 107 ? -19.23547 -6.05370 -38.85612 1.000 33.26266 107 ALA A N 1
ATOM 631 C CA . ALA A 1 107 ? -19.00367 -5.47741 -40.17397 1.000 36.19337 107 ALA A CA 1
ATOM 632 C C . ALA A 1 107 ? -19.69644 -4.11978 -40.25689 1.000 38.56177 107 ALA A C 1
ATOM 633 O O . ALA A 1 107 ? -20.45814 -3.72664 -39.36641 1.000 39.00726 107 ALA A O 1
ATOM 635 N N . TRP A 1 108 ? -19.40457 -3.39016 -41.32974 1.000 39.83713 108 TRP A N 1
ATOM 636 C CA . TRP A 1 108 ? -20.26462 -2.26081 -41.70350 1.000 39.14521 108 TRP A CA 1
ATOM 637 C C . TRP A 1 108 ? -21.29356 -2.81481 -42.68682 1.000 34.24069 108 TRP A C 1
ATOM 638 O O . TRP A 1 108 ? -22.46740 -2.96326 -42.35087 1.000 38.72374 108 TRP A O 1
ATOM 649 N N . ASP A 1 109 ? -20.85158 -3.17842 -43.87842 1.000 39.49828 109 ASP A N 1
ATOM 650 C CA . ASP A 1 109 ? -21.67232 -3.91981 -44.82814 1.000 41.41773 109 ASP A CA 1
ATOM 651 C C . ASP A 1 109 ? -21.09625 -5.33364 -44.86949 1.000 43.71766 109 ASP A C 1
ATOM 652 O O . ASP A 1 109 ? -20.03902 -5.56663 -45.46765 1.000 48.54980 109 ASP A O 1
ATOM 657 N N . HIS A 1 110 ? -21.78506 -6.26137 -44.19281 1.000 41.98780 110 HIS A N 1
ATOM 658 C CA . HIS A 1 110 ? -21.34325 -7.65367 -44.12550 1.000 41.22857 110 HIS A CA 1
ATOM 659 C C . HIS A 1 110 ? -21.16489 -8.23030 -45.51968 1.000 42.15354 110 HIS A C 1
ATOM 660 O O . HIS A 1 110 ? -20.11984 -8.81970 -45.83969 1.000 46.66746 110 HI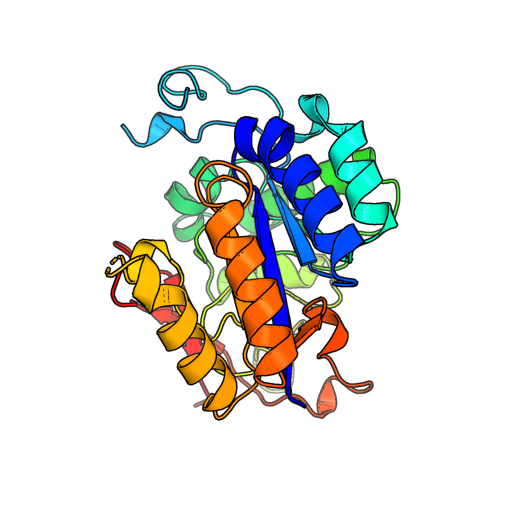S A O 1
ATOM 667 N N . HIS A 1 111 ? -22.17503 -8.05266 -46.37098 1.000 41.12702 111 HIS A N 1
ATOM 668 C CA . HIS A 1 111 ? -22.07683 -8.54214 -47.73773 1.000 44.67677 111 HIS A CA 1
ATOM 669 C C . HIS A 1 111 ? -20.86149 -7.95878 -48.44879 1.000 47.97520 111 HIS A C 1
ATOM 670 O O . HIS A 1 111 ? -20.10660 -8.68610 -49.11198 1.000 45.09170 111 HIS A O 1
ATOM 677 N N . ALA A 1 112 ? -20.65927 -6.64066 -48.31416 1.000 48.66550 112 ALA A N 1
ATOM 678 C CA . ALA A 1 112 ? -19.51450 -5.98308 -48.93771 1.000 43.17738 112 ALA A CA 1
ATOM 679 C C . ALA A 1 112 ? -18.20581 -6.58966 -48.46735 1.000 41.29718 112 ALA A C 1
ATOM 680 O O . ALA A 1 112 ? -17.34609 -6.92546 -49.28821 1.000 46.58557 112 ALA A O 1
ATOM 682 N N . TRP A 1 113 ? -18.00767 -6.70007 -47.14776 1.000 39.39813 113 TRP A N 1
ATOM 683 C CA . TRP A 1 113 ? -16.73789 -7.24538 -46.67266 1.000 44.53622 113 TRP A CA 1
ATOM 684 C C . TRP A 1 113 ? -16.50278 -8.62736 -47.26338 1.000 47.75390 113 TRP A C 1
ATOM 685 O O . TRP A 1 113 ? -15.53662 -8.83402 -48.00380 1.000 50.80000 113 TRP A O 1
ATOM 696 N N . GLN A 1 114 ? -17.41980 -9.56917 -47.00374 1.000 44.62108 114 GLN A N 1
ATOM 697 C CA . GLN A 1 114 ? -17.17842 -10.94602 -47.41716 1.000 48.38626 114 GLN A CA 1
ATOM 698 C C . GLN A 1 114 ? -17.10277 -11.11301 -48.93556 1.000 45.56842 114 GLN A C 1
ATOM 699 O O . GLN A 1 114 ? -16.57635 -12.12680 -49.40714 1.000 51.99494 114 GLN A O 1
ATOM 705 N N . THR A 1 115 ? -17.58960 -10.14874 -49.71357 1.000 44.29056 115 THR A N 1
ATOM 706 C CA . THR A 1 115 ? -17.52215 -10.23800 -51.16722 1.000 48.06376 115 THR A CA 1
ATOM 707 C C . THR A 1 115 ? -16.29542 -9.55708 -51.76745 1.000 50.63677 115 THR A C 1
ATOM 708 O O . THR A 1 115 ? -15.74074 -10.05505 -52.75162 1.000 53.56431 115 THR A O 1
ATOM 712 N N . HIS A 1 116 ? -15.83686 -8.43607 -51.20754 1.000 50.57237 116 HIS A N 1
ATOM 713 C CA . HIS A 1 116 ? -14.80219 -7.65529 -51.87044 1.000 53.22443 116 HIS A CA 1
ATOM 714 C C . HIS A 1 116 ? -13.56821 -7.34374 -51.03005 1.000 52.71537 116 HIS A C 1
ATOM 715 O O . HIS A 1 116 ? -12.61270 -6.77107 -51.57023 1.000 53.53089 116 HIS A O 1
ATOM 722 N N . SER A 1 117 ? -13.54098 -7.70878 -49.74376 1.000 47.50536 117 SER A N 1
ATOM 723 C CA . SER A 1 117 ? -12.43910 -7.28805 -48.89291 1.000 47.19024 117 SER A CA 1
ATOM 724 C C . SER A 1 117 ? -11.11070 -7.85804 -49.36932 1.000 52.73070 117 SER A C 1
ATOM 725 O O . SER A 1 117 ? -10.07244 -7.20493 -49.20712 1.000 54.77790 117 SER A O 1
ATOM 728 N N . GLY A 1 118 ? -11.12369 -9.05159 -49.97694 1.000 54.03756 118 GLY A N 1
ATOM 729 C CA . GLY A 1 118 ? -9.89460 -9.68221 -50.44080 1.000 54.68851 118 GLY A CA 1
ATOM 730 C C . GLY A 1 118 ? -9.19732 -8.93713 -51.56448 1.000 56.26363 118 GLY A C 1
ATOM 731 O O . GLY A 1 118 ? -8.02432 -9.20589 -51.84374 1.000 57.81871 118 GLY A O 1
ATOM 732 N N . HIS A 1 119 ? -9.89323 -8.00968 -52.21727 1.000 56.72247 119 HIS A N 1
ATOM 733 C CA . HIS A 1 119 ? -9.32943 -7.17087 -53.26433 1.000 58.69208 119 HIS A CA 1
ATOM 734 C C . HIS A 1 119 ? -9.05493 -5.75394 -52.77602 1.000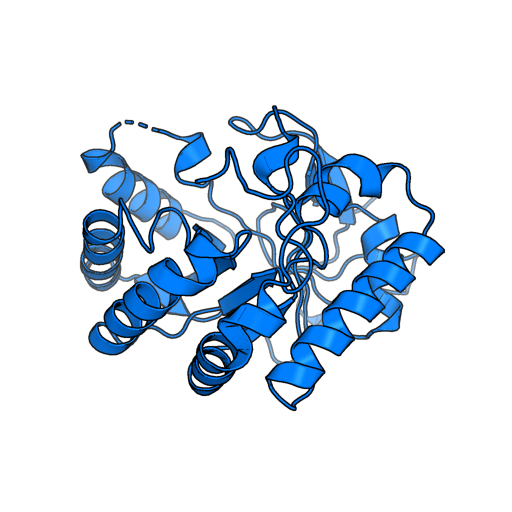 55.89672 119 HIS A C 1
ATOM 735 O O . HIS A 1 119 ? -8.41980 -4.97478 -53.49100 1.000 57.45236 119 HIS A O 1
ATOM 742 N N . TRP A 1 120 ? -9.50369 -5.41848 -51.56870 1.000 51.85115 120 TRP A N 1
ATOM 743 C CA . TRP A 1 120 ? -9.39211 -4.07544 -51.02646 1.000 48.92563 120 TRP A CA 1
ATOM 744 C C . TRP A 1 120 ? -7.97831 -3.78490 -50.54439 1.000 54.85773 120 TRP A C 1
ATOM 745 O O . TRP A 1 120 ? -7.30053 -4.64903 -49.97973 1.000 52.83736 120 TRP A O 1
ATOM 756 N N . SER A 1 121 ? -7.55155 -2.53935 -50.74618 1.000 50.85676 121 SER A N 1
ATOM 757 C CA . SER A 1 121 ? -6.28610 -2.07801 -50.20344 1.000 49.86566 121 SER A CA 1
ATOM 758 C C . SER A 1 121 ? -6.32708 -2.08390 -48.67865 1.000 48.53530 121 SER A C 1
ATOM 759 O O . SER A 1 121 ? -7.39155 -2.15368 -48.05968 1.000 50.34989 121 SER A O 1
ATOM 762 N N . ILE A 1 122 ? -5.13793 -2.00841 -48.07362 1.000 53.43008 122 ILE A N 1
ATOM 763 C CA . ILE A 1 122 ? -5.03662 -1.94872 -46.61662 1.000 52.89112 122 ILE A CA 1
ATOM 764 C C . ILE A 1 122 ? -5.64371 -0.65079 -46.09626 1.000 49.66208 122 ILE A C 1
ATOM 765 O O . ILE A 1 122 ? -6.22893 -0.61426 -45.00029 1.000 52.20132 122 ILE A O 1
ATOM 770 N N . ARG A 1 123 ? -5.56351 0.42139 -46.88943 1.000 51.51559 123 ARG A N 1
ATOM 771 C CA . ARG A 1 123 ? -6.30423 1.63408 -46.55812 1.000 46.87011 123 ARG A CA 1
ATOM 772 C C . ARG A 1 123 ? -7.80748 1.37410 -46.53972 1.000 48.42839 123 ARG A C 1
ATOM 773 O O . ARG A 1 123 ? -8.50840 1.83820 -45.63655 1.000 48.60018 123 ARG A O 1
ATOM 781 N N . GLN A 1 124 ? -8.32178 0.63547 -47.52984 1.000 46.30907 124 GLN A N 1
ATOM 782 C CA . GLN A 1 124 ? -9.76405 0.41031 -47.61740 1.000 49.11875 124 GLN A CA 1
ATOM 783 C C . GLN A 1 124 ? -10.27275 -0.45779 -46.46963 1.000 46.84276 124 GLN A C 1
ATOM 784 O O . GLN A 1 124 ? -11.38098 -0.24018 -45.95709 1.000 45.83497 124 GLN A O 1
ATOM 790 N N . LEU A 1 125 ? -9.47647 -1.43653 -46.04042 1.000 49.21961 125 LEU A N 1
ATOM 791 C CA . LEU A 1 125 ? -9.84600 -2.20393 -44.85784 1.000 47.84336 125 LEU A CA 1
ATOM 792 C C . LEU A 1 125 ? -9.83993 -1.31390 -43.62552 1.000 44.73915 125 LEU A C 1
ATOM 793 O O . LEU A 1 125 ? -10.74900 -1.38138 -42.78888 1.000 42.99558 125 LEU A O 1
ATOM 798 N N . GLU A 1 126 ? -8.81562 -0.46783 -43.49981 1.000 43.07564 126 GLU A N 1
ATOM 799 C CA . GLU A 1 126 ? -8.75977 0.45051 -42.36889 1.000 44.59779 126 GLU A CA 1
ATOM 800 C C . GLU A 1 126 ? -9.99276 1.34375 -42.32224 1.000 44.46349 126 GLU A C 1
ATOM 801 O O . GLU A 1 126 ? -10.59088 1.55265 -41.25942 1.000 43.00442 126 GLU A O 1
ATOM 807 N N . GLU A 1 127 ? -10.38108 1.88266 -43.47786 1.000 46.96235 127 GLU A N 1
ATOM 808 C CA . GLU A 1 127 ? -11.50420 2.80757 -43.54267 1.000 45.61783 127 GLU A CA 1
ATOM 809 C C . GLU A 1 127 ? -12.81379 2.10469 -43.22442 1.000 41.99998 127 GLU A C 1
ATOM 810 O O . GLU A 1 127 ? -13.70648 2.68063 -42.58566 1.000 39.91008 127 GLU A O 1
ATOM 816 N N . ASP A 1 128 ? -12.95492 0.85562 -43.65726 1.000 42.85871 128 ASP A N 1
ATOM 817 C CA . ASP A 1 128 ? -14.18960 0.15708 -43.33781 1.000 44.10022 128 ASP A CA 1
ATOM 818 C C . ASP A 1 128 ? -14.28602 -0.14976 -41.84586 1.000 40.55012 128 ASP A C 1
ATOM 819 O O . ASP A 1 128 ? -15.36114 0.01087 -41.23937 1.000 42.74525 128 ASP A O 1
ATOM 824 N N . ILE A 1 129 ? -13.18005 -0.59259 -41.23727 1.000 36.53950 129 ILE A N 1
ATOM 825 C CA . ILE A 1 129 ? -13.19811 -0.85714 -39.79859 1.000 36.51956 129 ILE A CA 1
ATOM 826 C C . ILE A 1 129 ? -13.48979 0.42459 -39.03035 1.000 35.58589 129 ILE A C 1
ATOM 827 O O . ILE A 1 129 ? -14.18762 0.40686 -38.00786 1.000 32.48370 129 ILE A O 1
ATOM 832 N N . ALA A 1 130 ? -12.94215 1.55271 -39.49628 1.000 35.84047 130 ALA A N 1
ATOM 833 C CA . ALA A 1 130 ? -13.27430 2.84386 -38.89625 1.000 34.15851 130 ALA A CA 1
ATOM 834 C C . ALA A 1 130 ? -14.77024 3.10053 -38.94174 1.000 36.55924 130 ALA A C 1
ATOM 835 O O . ALA A 1 130 ? -15.39226 3.39984 -37.91550 1.000 36.45647 130 ALA A O 1
ATOM 837 N N . ARG A 1 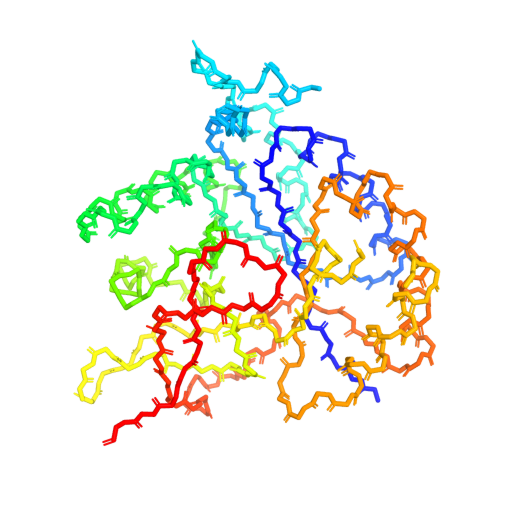131 ? -15.35935 3.02106 -40.13688 1.000 36.89195 131 ARG A N 1
ATOM 838 C CA . ARG A 1 131 ? -16.78405 3.30531 -40.26949 1.000 35.11673 131 ARG A CA 1
ATOM 839 C C . ARG A 1 131 ? -17.59866 2.46625 -39.29267 1.000 37.58131 131 ARG A C 1
ATOM 840 O O . ARG A 1 131 ? -18.44438 2.99184 -38.54780 1.000 37.31388 131 ARG A O 1
ATOM 848 N N . GLY A 1 132 ? -17.32071 1.15901 -39.25583 1.000 34.04065 132 GLY A N 1
ATOM 849 C CA . GLY A 1 132 ? -18.04343 0.28005 -38.34530 1.000 34.98525 132 GLY A CA 1
ATOM 850 C C . GLY A 1 132 ? -17.84127 0.62453 -36.87950 1.000 33.11192 132 GLY A C 1
ATOM 851 O O . GLY A 1 132 ? -18.80859 0.72004 -36.11573 1.000 33.39313 132 GLY A O 1
ATOM 852 N N . ILE A 1 133 ? -16.57971 0.78577 -36.46015 1.000 32.70591 133 ILE A N 1
ATOM 853 C CA . ILE A 1 133 ? -16.26115 1.07452 -35.06137 1.000 35.08540 133 ILE A CA 1
ATOM 854 C C . ILE A 1 133 ? -16.91207 2.37387 -34.62244 1.000 33.93646 133 ILE A C 1
ATOM 855 O O . ILE A 1 133 ? -17.41646 2.48790 -33.49615 1.000 35.18751 133 ILE A O 1
ATOM 860 N N . THR A 1 134 ? -16.92872 3.37255 -35.50356 1.000 33.66598 134 THR A N 1
ATOM 861 C CA . THR A 1 134 ? -17.59109 4.61774 -35.14305 1.000 31.69504 134 THR A CA 1
ATOM 862 C C . THR A 1 134 ? -19.08207 4.39677 -34.95480 1.000 35.61563 134 THR A C 1
ATOM 863 O O . THR A 1 134 ? -19.65881 4.85661 -33.96483 1.000 36.60445 134 THR A O 1
ATOM 867 N N . ALA A 1 135 ? -19.73371 3.71283 -35.89931 1.000 35.58400 135 ALA A N 1
ATOM 868 C CA . ALA A 1 135 ? -21.17579 3.49875 -35.75379 1.000 40.23299 135 ALA A CA 1
ATOM 869 C C . ALA A 1 135 ? -21.49777 2.77238 -34.44562 1.000 42.03056 135 ALA A C 1
ATOM 870 O O . ALA A 1 135 ? -22.42705 3.15798 -33.70828 1.000 41.02803 135 ALA A O 1
ATOM 872 N N . LEU A 1 136 ? -20.69857 1.74475 -34.11678 1.000 32.38226 136 LEU A N 1
ATOM 873 C CA . LEU A 1 136 ? -20.96785 0.95155 -32.91893 1.000 31.74383 136 LEU A CA 1
ATOM 874 C C . LEU A 1 136 ? -20.73485 1.76967 -31.65172 1.000 32.59267 136 LEU A C 1
ATOM 875 O O . LEU A 1 136 ? -21.53057 1.69644 -30.70596 1.000 35.84456 136 LEU A O 1
ATOM 880 N N . GLU A 1 137 ? -19.67836 2.59304 -31.62480 1.000 38.59692 137 GLU A N 1
ATOM 881 C CA . GLU A 1 137 ? -19.45348 3.44422 -30.45758 1.000 37.00905 137 GLU A CA 1
ATOM 882 C C . GLU A 1 137 ? -20.48298 4.56747 -30.37245 1.000 33.96439 137 GLU A C 1
ATOM 883 O O . GLU A 1 137 ? -20.83400 5.00376 -29.26532 1.000 31.42168 137 GLU A O 1
ATOM 889 N N . ALA A 1 138 ? -21.00370 5.02284 -31.51771 1.000 32.66142 138 ALA A N 1
ATOM 890 C CA . ALA A 1 138 ? -22.10618 5.98067 -31.48567 1.000 38.02934 138 ALA A CA 1
ATOM 891 C C . ALA A 1 138 ? -23.32917 5.37918 -30.82391 1.000 37.26933 138 ALA A C 1
ATOM 892 O O . ALA A 1 138 ? -24.02910 6.07528 -30.08347 1.000 34.88963 138 ALA A O 1
ATOM 894 N N . ILE A 1 139 ? -23.58495 4.09116 -31.05602 1.000 30.85300 139 ILE A N 1
ATOM 895 C CA . ILE A 1 139 ? -24.75593 3.47103 -30.44219 1.000 30.57315 139 ILE A CA 1
ATOM 896 C C . ILE A 1 139 ? -24.51991 3.18963 -28.96029 1.000 31.66452 139 ILE A C 1
ATOM 897 O O . ILE A 1 139 ? -25.39095 3.44470 -28.12156 1.000 37.44898 139 ILE A O 1
ATOM 902 N N . ILE A 1 140 ? -23.36372 2.63632 -28.60412 1.000 35.55398 140 ILE A N 1
ATOM 903 C CA . ILE A 1 140 ? -23.25069 2.16511 -27.22784 1.000 36.97772 140 ILE A CA 1
ATOM 904 C C . ILE A 1 140 ? -22.53198 3.15985 -26.32411 1.000 35.56975 140 ILE A C 1
ATOM 905 O O . ILE A 1 140 ? -22.66936 3.08204 -25.09388 1.000 42.65546 140 ILE A O 1
ATOM 910 N N . GLY A 1 141 ? -21.79420 4.10528 -26.88601 1.000 30.21236 141 GLY A N 1
ATOM 911 C CA . GLY A 1 141 ? -21.18092 5.10415 -26.04710 1.000 29.96194 141 GLY A CA 1
ATOM 912 C C . GLY A 1 141 ? -20.06273 4.62608 -25.16690 1.000 34.01654 141 GLY A C 1
ATOM 913 O O . GLY A 1 141 ? -19.86521 5.18621 -24.08151 1.000 34.27524 141 GLY A O 1
ATOM 914 N N . LYS A 1 142 ? -19.31054 3.61724 -25.59855 1.000 34.55174 142 LYS A N 1
ATOM 915 C CA . LYS A 1 142 ? -18.08081 3.25178 -24.90704 1.000 34.26101 142 LYS A CA 1
ATOM 916 C C . LYS A 1 142 ? -17.11738 2.65359 -25.92294 1.000 33.98098 142 LYS A C 1
ATOM 917 O O . LYS A 1 142 ? -17.53664 2.24579 -27.01026 1.000 39.19541 142 LYS A O 1
ATOM 923 N N . PRO A 1 143 ? -15.82149 2.62183 -25.61359 1.000 29.41629 143 PRO A N 1
ATOM 924 C CA . PRO A 1 143 ? -14.84365 2.03972 -26.54429 1.000 35.35659 143 PRO A CA 1
ATOM 925 C C . PRO A 1 143 ? -15.17381 0.61074 -26.93735 1.000 34.86908 143 PRO A C 1
ATOM 926 O O . PRO A 1 143 ? -15.53790 -0.21832 -26.09955 1.000 27.08046 143 PRO A O 1
ATOM 930 N N . VAL A 1 144 ? -15.02015 0.33706 -28.23091 1.000 34.42420 144 VAL A N 1
ATOM 931 C CA . VAL A 1 144 ? -15.09036 -1.01455 -28.76893 1.000 32.72995 144 VAL A CA 1
ATOM 932 C C . VAL A 1 144 ? -13.71612 -1.66737 -28.63015 1.000 35.23375 144 VAL A C 1
ATOM 933 O O . VAL A 1 144 ? -12.69549 -1.10345 -29.04747 1.000 32.64972 144 VAL A O 1
ATOM 937 N N . THR A 1 145 ? -13.69110 -2.85789 -28.03637 1.000 33.94329 145 THR A N 1
ATOM 938 C CA . THR A 1 145 ? -12.45461 -3.55152 -27.70356 1.000 33.64708 145 THR A CA 1
ATOM 939 C C . THR A 1 145 ? -12.21726 -4.83437 -28.49507 1.000 30.67226 145 THR A C 1
ATOM 940 O O . THR A 1 145 ? -11.19252 -5.48298 -28.27956 1.000 36.70378 145 THR A O 1
ATOM 944 N N . CYS A 1 146 ? -13.11500 -5.22103 -29.39457 1.000 28.13084 146 CYS A N 1
ATOM 945 C CA . CYS A 1 146 ? -12.90423 -6.41430 -30.20006 1.000 30.60066 146 CYS A CA 1
ATOM 946 C C . CYS A 1 146 ? -13.72178 -6.30725 -31.47618 1.000 32.62696 146 CYS A C 1
ATOM 947 O O . CYS A 1 146 ? -14.64788 -5.49290 -31.58280 1.000 32.54655 146 CYS A O 1
ATOM 950 N N . SER A 1 147 ? -13.36895 -7.15744 -32.43860 1.000 28.90120 147 SER A N 1
ATOM 951 C CA . SER A 1 147 ? -14.00423 -7.17258 -33.74959 1.000 32.13135 147 SER A CA 1
ATOM 952 C C . SER A 1 147 ? -13.87333 -8.56599 -34.34747 1.000 38.17030 147 SER A C 1
ATOM 953 O O . SER A 1 147 ? -13.15813 -9.42459 -33.82035 1.000 35.98840 147 SER A O 1
ATOM 956 N N . ALA A 1 148 ? -14.52512 -8.77033 -35.49238 1.000 36.38139 148 ALA A N 1
ATOM 957 C CA . ALA A 1 148 ? -14.48870 -10.07395 -36.15540 1.000 34.27797 148 ALA A CA 1
ATOM 958 C C . ALA A 1 148 ? -14.83186 -9.88742 -37.62416 1.000 33.83928 148 ALA A C 1
ATOM 959 O O . ALA A 1 148 ? -15.88242 -9.33158 -37.94034 1.000 37.77127 148 ALA A O 1
ATOM 961 N N . ALA A 1 149 ? -13.96004 -10.33609 -38.52100 1.000 32.85990 149 ALA A N 1
ATOM 962 C CA . ALA A 1 149 ? -14.21397 -10.15136 -39.94344 1.000 35.52464 149 ALA A CA 1
ATOM 963 C C . ALA A 1 149 ? -15.40102 -10.99256 -40.40666 1.000 45.00092 149 ALA A C 1
ATOM 964 O O . ALA A 1 149 ? -15.51857 -12.17469 -40.06474 1.000 45.15616 149 ALA A O 1
ATOM 966 N N . ALA A 1 150 ? -16.28515 -10.36750 -41.18667 1.000 43.52269 150 ALA A N 1
ATOM 967 C CA . ALA A 1 150 ? -17.40279 -11.07781 -41.79211 1.000 38.57794 150 ALA A CA 1
ATOM 968 C C . ALA A 1 150 ? -16.93289 -12.34002 -42.50251 1.000 43.52428 150 ALA A C 1
ATOM 969 O O . ALA A 1 150 ? -15.91535 -12.33587 -43.20044 1.000 40.84923 150 ALA A O 1
ATOM 971 N N . GLY A 1 151 ? -17.67479 -13.43004 -42.29825 1.000 44.51378 151 GLY A N 1
ATOM 972 C CA . GLY A 1 151 ? -17.41623 -14.68134 -42.98545 1.000 40.75425 151 GLY A CA 1
ATOM 973 C C . GLY A 1 151 ? -16.05175 -15.27301 -42.74150 1.000 43.78622 151 GLY A C 1
ATOM 974 O O . GLY A 1 151 ? -15.69280 -16.25606 -43.39656 1.000 43.23798 151 GLY A O 1
ATOM 975 N N . TRP A 1 152 ? -15.28931 -14.70108 -41.80021 1.000 43.71937 152 TRP A N 1
ATOM 976 C CA . TRP A 1 152 ? -13.87690 -15.01098 -41.57386 1.000 41.67266 152 TRP A CA 1
ATOM 977 C C . TRP A 1 152 ? -13.00975 -14.60733 -42.77949 1.000 45.30858 152 TRP A C 1
ATOM 978 O O . TRP A 1 152 ? -11.92448 -15.15623 -42.99953 1.000 43.55164 152 TRP A O 1
ATOM 989 N N . ARG A 1 153 ? -13.45581 -13.62074 -43.56308 1.000 44.96179 153 ARG A N 1
ATOM 990 C CA . ARG A 1 153 ? -12.73283 -13.18809 -44.76471 1.000 45.08053 153 ARG A CA 1
ATOM 991 C C . ARG A 1 153 ? -11.59538 -12.21977 -44.41150 1.000 49.85396 153 ARG A C 1
ATOM 992 O O . ARG A 1 153 ? -11.60304 -11.02470 -44.74520 1.000 43.48273 153 ARG A O 1
ATOM 1000 N N . ALA A 1 154 ? -10.57564 -12.78949 -43.75883 1.000 48.38856 154 ALA A N 1
ATOM 1001 C CA . ALA A 1 154 ? -9.43146 -12.05074 -43.24154 1.000 45.59064 154 ALA A CA 1
ATOM 1002 C C . ALA A 1 154 ? -8.13348 -12.80002 -43.53947 1.000 45.96445 154 ALA A C 1
ATOM 1003 O O . ALA A 1 154 ? -8.13720 -14.00104 -43.82315 1.000 42.38376 154 ALA A O 1
ATOM 1005 N N . ASP A 1 155 ? -7.01905 -12.07012 -43.48003 1.000 46.34502 155 ASP A N 1
ATOM 1006 C CA . ASP A 1 155 ? -5.67404 -12.63698 -43.62001 1.000 40.19530 155 ASP A CA 1
ATOM 1007 C C . ASP A 1 155 ? -4.67699 -11.67888 -42.96615 1.000 44.62329 155 ASP A C 1
ATOM 1008 O O . ASP A 1 155 ? -5.01137 -11.00669 -41.97737 1.000 48.74657 155 ASP A O 1
ATOM 1013 N N . GLY A 1 156 ? -3.45300 -11.60574 -43.50004 1.000 47.37167 156 GLY A N 1
ATOM 1014 C CA . GLY A 1 156 ? -2.43670 -10.75931 -42.88775 1.000 38.29118 156 GLY A CA 1
ATOM 1015 C C . GLY A 1 156 ? -2.70267 -9.28113 -43.10487 1.000 45.72109 156 GLY A C 1
ATOM 1016 O O . GLY A 1 156 ? -2.50228 -8.45828 -42.20169 1.000 48.30812 156 GLY A O 1
ATOM 1017 N N . ARG A 1 157 ? -3.15888 -8.92428 -44.30758 1.000 43.24989 157 ARG A N 1
ATOM 1018 C CA . ARG A 1 157 ? -3.51636 -7.53745 -44.57938 1.000 44.16590 157 ARG A CA 1
ATOM 1019 C C . ARG A 1 157 ? -4.57450 -7.04503 -43.59735 1.000 45.07575 157 ARG A C 1
ATOM 1020 O O . ARG A 1 157 ? -4.46709 -5.92670 -43.07258 1.000 44.46180 157 ARG A O 1
ATOM 1028 N N . VAL A 1 158 ? -5.58624 -7.87437 -43.30636 1.000 35.29081 158 VAL A N 1
ATOM 1029 C CA . VAL A 1 158 ? -6.58824 -7.46101 -42.32554 1.000 38.67848 158 VAL A CA 1
ATOM 1030 C C . VAL A 1 158 ? -5.94889 -7.29930 -40.94972 1.000 39.73918 158 VAL A C 1
ATOM 1031 O O . VAL A 1 158 ? -6.33564 -6.40890 -40.18114 1.000 39.47405 158 VAL A O 1
ATOM 1035 N N . VAL A 1 159 ? -4.95564 -8.13012 -40.61866 1.000 36.66252 159 VAL A N 1
ATOM 1036 C CA . VAL A 1 159 ? -4.23404 -7.94272 -39.36020 1.000 39.00371 159 VAL A CA 1
ATOM 1037 C C . VAL A 1 159 ? -3.57702 -6.56607 -39.31630 1.000 38.14333 159 VAL A C 1
ATOM 1038 O O . VAL A 1 159 ? -3.67787 -5.85298 -38.30410 1.000 44.06369 159 VAL A O 1
ATOM 1042 N N . ARG A 1 160 ? -2.89509 -6.16479 -40.40756 1.000 35.84417 160 ARG A N 1
ATOM 1043 C CA . ARG A 1 160 ? -2.23156 -4.85183 -40.42232 1.000 42.06099 160 ARG A CA 1
ATOM 1044 C C . ARG A 1 160 ? -3.25247 -3.73174 -40.29374 1.000 42.94360 160 ARG A C 1
ATOM 1045 O O . ARG A 1 160 ? -3.03323 -2.75662 -39.56831 1.000 43.04185 160 ARG A O 1
ATOM 1053 N N . ALA A 1 161 ? -4.37299 -3.85421 -41.01125 1.000 37.74888 161 ALA A N 1
ATOM 1054 C CA . ALA A 1 161 ? -5.40414 -2.82814 -40.96113 1.000 40.92551 161 ALA A CA 1
ATOM 1055 C C . ALA A 1 161 ? -5.99967 -2.71525 -39.56417 1.000 39.97478 161 ALA A C 1
ATOM 1056 O O . ALA A 1 161 ? -6.33401 -1.61863 -39.10867 1.000 41.00164 161 ALA A O 1
ATOM 1058 N N . LYS A 1 162 ? -6.13466 -3.83362 -38.86284 1.000 43.48384 162 LYS A N 1
ATOM 1059 C CA . LYS A 1 162 ? -6.74878 -3.78900 -37.54408 1.000 42.75163 162 LYS A CA 1
ATOM 1060 C C . LYS A 1 162 ? -5.77563 -3.33781 -36.47578 1.000 35.02846 162 LYS A C 1
ATOM 1061 O O . LYS A 1 162 ? -6.20789 -2.97489 -35.37865 1.000 33.99985 162 LYS A O 1
ATOM 1067 N N . GLU A 1 163 ? -4.47834 -3.35773 -36.77548 1.000 36.30313 163 GLU A N 1
ATOM 1068 C CA . GLU A 1 163 ? -3.48209 -2.88473 -35.81641 1.000 36.02356 163 GLU A CA 1
ATOM 1069 C C . GLU A 1 163 ? -3.60115 -1.38213 -35.53078 1.000 38.50624 163 GLU A C 1
ATOM 1070 O O . GLU A 1 163 ? -3.20447 -0.94138 -34.44578 1.000 40.74363 163 GLU A O 1
ATOM 1076 N N . SER A 1 164 ? -4.17707 -0.59934 -36.45998 1.000 35.82953 164 SER A N 1
ATOM 1077 C CA . SER A 1 164 ? -4.41445 0.83258 -36.24027 1.000 36.90828 164 SER A CA 1
ATOM 1078 C C . SER A 1 164 ? -5.30421 1.10492 -35.03464 1.000 39.55982 164 SER A C 1
ATOM 1079 O O . SER A 1 164 ? -5.13475 2.12464 -34.35960 1.000 40.21285 164 SER A O 1
ATOM 1082 N N . PHE A 1 165 ? -6.28828 0.24825 -34.77633 1.000 38.46522 165 PHE A N 1
ATOM 1083 C CA . PHE A 1 165 ? -7.30241 0.53994 -33.77048 1.000 36.69765 165 PHE A CA 1
ATOM 1084 C C . PHE A 1 165 ? -6.93974 -0.01446 -32.40020 1.000 35.08868 165 PHE A C 1
ATOM 1085 O O . PHE A 1 165 ? -7.61413 0.30866 -31.41614 1.000 33.06695 165 PHE A O 1
ATOM 1093 N N . ASN A 1 166 ? -5.86621 -0.80471 -32.32296 1.000 39.03376 166 ASN A N 1
ATOM 1094 C CA . ASN A 1 166 ? -5.34687 -1.40009 -31.09426 1.000 42.29971 166 ASN A CA 1
ATOM 1095 C C . ASN A 1 166 ? -6.46035 -1.87948 -30.17242 1.000 38.36845 166 ASN A C 1
ATOM 1096 O O . ASN A 1 166 ? -6.65223 -1.32510 -29.08216 1.000 32.73246 166 ASN A O 1
ATOM 1101 N N . LEU A 1 167 ? -7.18287 -2.91344 -30.61687 1.000 33.02547 167 LEU A N 1
ATOM 1102 C CA . LEU A 1 167 ? -8.26718 -3.51660 -29.86447 1.000 32.52177 167 LEU A CA 1
ATOM 1103 C C . LEU A 1 167 ? -7.70607 -4.49650 -28.84304 1.000 31.38895 167 LEU A C 1
ATOM 1104 O O . LEU A 1 167 ? -6.53726 -4.85915 -28.89079 1.000 31.02376 167 LEU A O 1
ATOM 1109 N N . ARG A 1 168 ? -8.55320 -4.93071 -27.90410 1.000 33.09754 168 ARG A N 1
ATOM 1110 C CA . ARG A 1 168 ? -8.10675 -5.92820 -26.94069 1.000 31.84213 168 ARG A CA 1
ATOM 1111 C C . ARG A 1 168 ? -7.79387 -7.24097 -27.65254 1.000 35.59624 168 ARG A C 1
ATOM 1112 O O . ARG A 1 168 ? -6.69601 -7.79667 -27.50565 1.000 33.61207 168 ARG A O 1
ATOM 1120 N N . TYR A 1 169 ? -8.72526 -7.72611 -28.47111 1.000 33.10190 169 TYR A N 1
ATOM 1121 C CA . TYR A 1 169 ? -8.48021 -8.91091 -29.28197 1.000 35.15470 169 TYR A CA 1
ATOM 1122 C C . TYR A 1 169 ? -9.29827 -8.81522 -30.55911 1.000 35.11348 169 TYR A C 1
ATOM 1123 O O . TYR A 1 169 ? -10.11750 -7.90917 -30.73989 1.000 31.41995 169 TYR A O 1
ATOM 1132 N N . ASN A 1 170 ? -9.07447 -9.78025 -31.43858 1.000 31.11264 170 ASN A N 1
ATOM 1133 C CA . ASN A 1 170 ? -9.84483 -9.90303 -32.65867 1.000 28.71363 170 ASN A CA 1
ATOM 1134 C C . ASN A 1 170 ? -10.08755 -11.37522 -32.93089 1.000 30.59718 170 ASN A C 1
ATOM 1135 O O . ASN A 1 170 ? -9.32319 -12.23696 -32.49574 1.000 35.16099 170 ASN A O 1
ATOM 1140 N N . SER A 1 171 ? -11.15933 -11.65631 -33.66031 1.000 33.88103 171 SER A N 1
ATOM 1141 C CA . SER A 1 171 ? -11.59099 -13.02374 -33.96920 1.000 33.64020 171 SER A CA 1
ATOM 1142 C C . SER A 1 171 ? -11.88518 -13.10985 -35.47120 1.000 36.31067 171 SER A C 1
ATOM 1143 O O . SER A 1 171 ? -13.04526 -13.10290 -35.91205 1.000 35.75309 171 SER A O 1
ATOM 1146 N N . ASP A 1 172 ? -10.80938 -13.21372 -36.25242 1.000 32.87285 172 ASP A N 1
ATOM 1147 C CA . ASP A 1 172 ? -10.86051 -13.03609 -37.69537 1.000 32.51055 172 ASP A CA 1
ATOM 1148 C C . ASP A 1 172 ? -10.64412 -14.32860 -38.46435 1.000 34.71049 172 ASP A C 1
ATOM 1149 O O . ASP A 1 172 ? -10.63586 -14.29999 -39.70012 1.000 34.85482 172 ASP A O 1
ATOM 1154 N N . CYS A 1 173 ? -10.45448 -15.45429 -37.77403 1.000 32.22300 173 CYS A N 1
ATOM 1155 C CA . CYS A 1 173 ? -9.98198 -16.66742 -38.42376 1.000 35.98476 173 CYS A CA 1
ATOM 1156 C C . CYS A 1 173 ? -10.42924 -17.89401 -37.64197 1.000 35.99243 173 CYS A C 1
ATOM 1157 O O . CYS A 1 173 ? -10.79559 -17.80723 -36.46583 1.000 32.93563 173 CYS A O 1
ATOM 1160 N N . ARG A 1 174 ? -10.35639 -19.04807 -38.30426 1.000 32.36427 174 ARG A N 1
ATOM 1161 C CA . ARG A 1 174 ? -10.58756 -20.33724 -37.66497 1.000 35.87020 174 ARG A CA 1
ATOM 1162 C C . ARG A 1 174 ? -9.23750 -20.95119 -37.33369 1.000 35.90207 174 ARG A C 1
ATOM 1163 O O . ARG A 1 174 ? -8.33501 -20.94626 -38.17641 1.000 43.97423 174 ARG A O 1
ATOM 1171 N N . GLY A 1 175 ? -9.09257 -21.45767 -36.11965 1.000 31.85488 175 GLY A N 1
ATOM 1172 C CA . GLY A 1 175 ? -7.84551 -22.06457 -35.69272 1.000 33.31305 175 GLY A CA 1
ATOM 1173 C C . GLY A 1 175 ? -8.05509 -23.01417 -34.53947 1.000 31.41944 175 GLY A C 1
ATOM 1174 O O . GLY A 1 175 ? -9.07927 -23.69643 -34.44252 1.000 36.94779 175 GLY A O 1
ATOM 1175 N N . THR A 1 176 ? -7.09295 -23.05706 -33.63595 1.000 25.16911 176 THR A N 1
ATOM 1176 C CA . THR A 1 176 ? -7.13269 -24.02019 -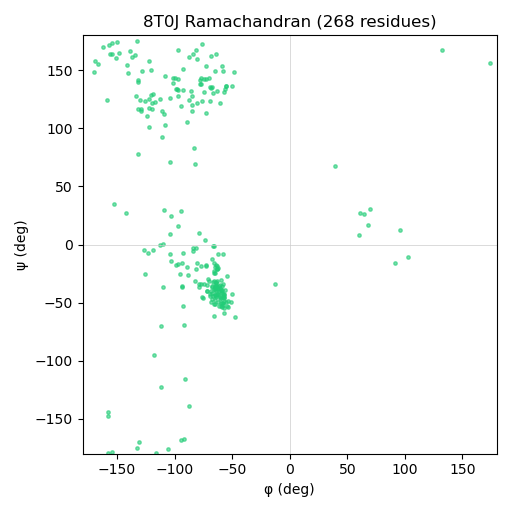32.54534 1.000 29.88676 176 THR A CA 1
ATOM 1177 C C . THR A 1 176 ? -7.01136 -23.39820 -31.16902 1.000 31.62355 176 THR A C 1
ATOM 1178 O O . THR A 1 176 ? -7.44071 -24.01866 -30.18952 1.000 34.53940 176 THR A O 1
ATOM 1182 N N . THR A 1 177 ? -6.39629 -22.22440 -31.05916 1.000 29.42936 177 THR A N 1
ATOM 1183 C CA . THR A 1 177 ? -6.17048 -21.61334 -29.76007 1.000 31.66239 177 THR A CA 1
ATOM 1184 C C . THR A 1 177 ? -5.69860 -20.19097 -29.98424 1.000 33.18984 177 THR A C 1
ATOM 1185 O O . THR A 1 177 ? -5.20206 -19.85699 -31.06166 1.000 33.84730 177 THR A O 1
ATOM 1189 N N . LEU A 1 178 ? -5.87796 -19.36019 -28.95118 1.000 31.66428 178 LEU A N 1
ATOM 1190 C CA . LEU A 1 178 ? -5.47946 -17.96016 -29.00843 1.000 34.97698 178 LEU A CA 1
ATOM 1191 C C . LEU A 1 178 ? -3.98850 -17.82971 -29.29198 1.000 34.21726 178 LEU A C 1
ATOM 1192 O O . LEU A 1 178 ? -3.18770 -18.70287 -28.95492 1.000 37.60447 178 LEU A O 1
ATOM 1197 N N . PHE A 1 179 ? -3.62455 -16.70408 -29.89290 1.000 30.81797 179 PHE A N 1
ATOM 1198 C CA . PHE A 1 179 ? -2.29438 -16.47093 -30.42767 1.000 33.79545 179 PHE A CA 1
ATOM 1199 C C . PHE A 1 179 ? -2.17186 -15.00587 -30.81996 1.000 37.90584 179 PHE A C 1
ATOM 1200 O O . PHE A 1 179 ? -3.16328 -14.37347 -31.20303 1.000 34.79558 179 PHE A O 1
ATOM 1208 N N . ARG A 1 180 ? -0.92159 -14.45848 -30.68901 1.000 36.11152 180 ARG A N 1
ATOM 1209 C CA . ARG A 1 180 ? -0.52939 -13.15567 -31.21811 1.000 34.66485 180 ARG A CA 1
ATOM 1210 C C . ARG A 1 180 ? -0.04479 -13.31939 -32.65089 1.000 37.14555 180 ARG A C 1
ATOM 1211 O O . ARG A 1 180 ? 0.87906 -14.10351 -32.90080 1.000 36.82931 180 ARG A O 1
ATOM 1219 N N . PRO A 1 181 ? -0.61308 -12.60175 -33.60884 1.000 34.20238 181 PRO A N 1
ATOM 1220 C CA . PRO A 1 181 ? -0.08445 -12.67203 -34.97257 1.000 38.66362 181 PRO A CA 1
ATOM 1221 C C . PRO A 1 181 ? 1.27948 -11.99052 -35.07415 1.000 42.02491 181 PRO A C 1
ATOM 1222 O O . PRO A 1 181 ? 1.55615 -10.98801 -34.41139 1.000 36.55349 181 PRO A O 1
ATOM 1226 N N . LEU A 1 182 ? 2.15035 -12.57070 -35.89343 1.000 40.98578 182 LEU A N 1
ATOM 1227 C CA . LEU A 1 182 ? 3.49049 -12.03812 -36.11166 1.000 40.72019 182 LEU A CA 1
ATOM 1228 C C . LEU A 1 182 ? 3.45400 -11.14208 -37.33836 1.000 42.76837 182 LEU A C 1
ATOM 1229 O O . LEU A 1 182 ? 3.13550 -11.59810 -38.44167 1.000 40.68274 182 LEU A O 1
ATOM 1234 N N . LEU A 1 183 ? 3.77599 -9.86365 -37.13924 1.000 46.32853 183 LEU A N 1
ATOM 1235 C CA . LEU A 1 183 ? 3.64559 -8.87886 -38.20530 1.000 42.01303 183 LEU A CA 1
ATOM 1236 C C . L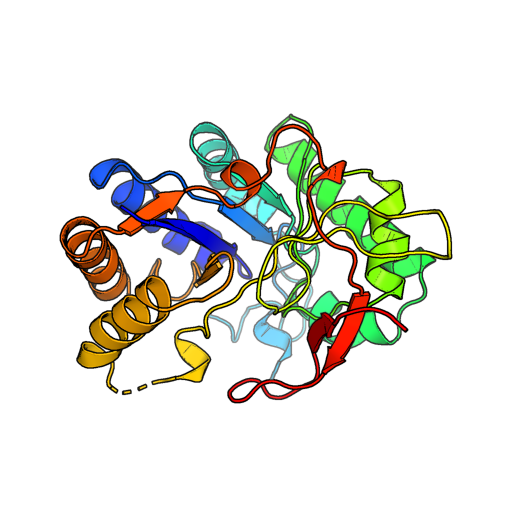EU A 1 183 ? 4.90129 -8.81263 -39.04522 1.000 40.84017 183 LEU A C 1
ATOM 1237 O O . LEU A 1 183 ? 4.83328 -8.48326 -40.23567 1.000 44.43657 183 LEU A O 1
ATOM 1242 N N . MET A 1 184 ? 6.02561 -9.17302 -38.44113 1.000 39.26907 184 MET A N 1
ATOM 1243 C CA . MET A 1 184 ? 7.39297 -9.03640 -38.91681 1.000 39.83215 184 MET A CA 1
ATOM 1244 C C . MET A 1 184 ? 8.25101 -9.47179 -37.74118 1.000 41.51616 184 MET A C 1
ATOM 1245 O O . MET A 1 184 ? 7.78436 -9.40229 -36.59676 1.000 44.25541 184 MET A O 1
ATOM 1250 N N . PRO A 1 185 ? 9.48440 -9.92258 -37.96131 1.000 34.80891 185 PRO A N 1
ATOM 1251 C CA . PRO A 1 185 ? 10.27878 -10.45159 -36.84428 1.000 35.11300 185 PRO A CA 1
ATOM 1252 C C . PRO A 1 185 ? 10.43722 -9.42040 -35.73492 1.000 37.51643 185 PRO A C 1
ATOM 1253 O O . PRO A 1 185 ? 10.76296 -8.25982 -35.98832 1.000 41.19161 185 PRO A O 1
ATOM 1257 N N . GLY A 1 186 ? 10.16994 -9.85325 -34.49732 1.000 39.06799 186 GLY A N 1
ATOM 1258 C CA . GLY A 1 186 ? 10.31056 -9.02905 -33.31421 1.000 32.63228 186 GLY A CA 1
ATOM 1259 C C . GLY A 1 186 ? 9.06125 -8.28020 -32.89771 1.000 45.36797 186 GLY A C 1
ATOM 1260 O O . GLY A 1 186 ? 8.98503 -7.81218 -31.75114 1.000 44.72024 186 GLY A O 1
ATOM 1261 N N . GLN A 1 187 ? 8.07603 -8.17084 -33.78871 1.000 45.93495 187 GLN A N 1
ATOM 1262 C CA . GLN A 1 187 ? 6.86646 -7.39069 -33.57127 1.000 41.31793 187 GLN A CA 1
ATOM 1263 C C . GLN A 1 187 ? 5.64945 -8.29623 -33.72148 1.000 42.04101 187 GLN A C 1
ATOM 1264 O O . GLN A 1 187 ? 5.49420 -8.95871 -34.75473 1.000 40.34797 187 GLN A O 1
ATOM 1270 N N . THR A 1 188 ? 4.78933 -8.33098 -32.69468 1.000 45.00119 188 THR A N 1
ATOM 1271 C CA . THR A 1 188 ? 3.53406 -9.07970 -32.75635 1.000 45.07692 188 THR A CA 1
ATOM 1272 C C . THR A 1 188 ? 2.31847 -8.17302 -32.55593 1.000 40.72448 188 THR A C 1
ATOM 1273 O O . THR A 1 188 ? 2.36889 -7.15786 -31.85174 1.000 37.44333 188 THR A O 1
ATOM 1277 N N . GLY A 1 189 ? 1.20959 -8.57156 -33.17786 1.000 40.86737 189 GLY A N 1
ATOM 1278 C CA . GLY A 1 189 ? 0.02226 -7.75138 -33.24920 1.000 39.75015 189 GLY A CA 1
ATOM 1279 C C . GLY A 1 189 ? -1.00383 -8.04027 -32.16698 1.000 36.01023 189 GLY A C 1
ATOM 1280 O O . GLY A 1 189 ? -0.74103 -8.71723 -31.17007 1.000 29.47378 189 GLY A O 1
ATOM 1281 N N . THR A 1 190 ? -2.19362 -7.48093 -32.36849 1.000 31.46728 190 THR A N 1
ATOM 1282 C CA . THR A 1 190 ? -3.24578 -7.58779 -31.37598 1.000 30.43489 190 THR A CA 1
ATOM 1283 C C . THR A 1 190 ? -3.74705 -9.03034 -31.31246 1.000 27.25493 190 THR A C 1
ATOM 1284 O O . THR A 1 190 ? -3.93050 -9.66309 -32.36355 1.000 24.70481 190 THR A O 1
ATOM 1288 N N . PRO A 1 191 ? -3.94032 -9.59330 -30.11055 1.000 25.08413 191 PRO A N 1
ATOM 1289 C CA . PRO A 1 191 ? -4.19482 -11.03743 -29.98352 1.000 30.21698 191 PRO A CA 1
ATOM 1290 C C . PRO A 1 191 ? -5.41170 -11.51236 -30.76942 1.000 32.84891 191 PRO A C 1
ATOM 1291 O O . PRO A 1 191 ? -6.39346 -10.78982 -30.94876 1.000 34.99885 191 PRO A O 1
ATOM 1295 N N . GLN A 1 192 ? -5.33517 -12.76035 -31.21795 1.000 29.92325 192 GLN A N 1
ATOM 1296 C CA . GLN A 1 192 ? -6.31384 -13.37770 -32.10169 1.000 31.89884 192 GLN A CA 1
ATOM 1297 C C . GLN A 1 192 ? -7.05702 -14.48378 -31.36590 1.000 34.02996 192 GLN A C 1
ATOM 1298 O O . GLN A 1 192 ? -6.42600 -15.40499 -30.83920 1.000 29.54065 192 GLN A O 1
ATOM 1304 N N . ILE A 1 193 ? -8.38659 -14.41240 -31.33863 1.000 30.08873 193 ILE A N 1
ATOM 1305 C CA . ILE A 1 193 ? -9.14249 -15.45163 -30.64330 1.000 29.88898 193 ILE A CA 1
ATOM 1306 C C . ILE A 1 193 ? -9.90162 -16.28091 -31.67497 1.000 32.89492 193 ILE A C 1
ATOM 1307 O O . ILE A 1 193 ? -11.03928 -15.94689 -32.04212 1.000 32.03025 193 ILE A O 1
ATOM 1312 N N . PRO A 1 194 ? -9.31614 -17.37893 -32.14546 1.000 32.03184 194 PRO A N 1
ATOM 1313 C CA . PRO A 1 194 ? -9.91642 -18.15114 -33.23601 1.000 32.87919 194 PRO A CA 1
ATOM 1314 C C . PRO A 1 194 ? -11.15056 -18.93002 -32.81315 1.000 32.01647 194 PRO A C 1
ATOM 1315 O O . PRO A 1 194 ? -11.33267 -19.31015 -31.65342 1.000 28.51603 194 PRO A O 1
ATOM 1319 N N . VAL A 1 195 ? -11.99734 -19.17487 -33.80338 1.000 29.78381 195 VAL A N 1
ATOM 1320 C CA . VAL A 1 195 ? -13.08900 -20.12644 -33.66298 1.000 39.83007 195 VAL A CA 1
ATOM 1321 C C . VAL A 1 195 ? -12.52971 -21.50922 -33.98393 1.000 35.18569 195 VAL A C 1
ATOM 1322 O O . VAL A 1 195 ? -12.04428 -21.74880 -35.09665 1.000 36.05148 195 VAL A O 1
ATOM 1326 N N . THR A 1 196 ? -12.60983 -22.41887 -33.01041 1.000 31.47115 196 THR A N 1
ATOM 1327 C CA . THR A 1 196 ? -11.98995 -23.72925 -33.11972 1.000 34.55077 196 THR A CA 1
ATOM 1328 C C . THR A 1 196 ? -12.93168 -24.82460 -33.60405 1.000 38.33264 196 THR A C 1
ATOM 1329 O O . THR A 1 196 ? -12.45535 -25.81491 -34.17018 1.000 41.82653 196 THR A O 1
ATOM 1333 N N . LEU A 1 197 ? -14.29259 -24.67546 -33.38007 1.000 42.48321 197 LEU A N 1
ATOM 1334 C CA . LEU A 1 197 ? -15.38139 -25.61942 -33.62201 1.000 36.67145 197 LEU A CA 1
ATOM 1335 C C . LEU A 1 197 ? -16.13417 -25.27654 -34.90249 1.000 33.82866 197 LEU A C 1
ATOM 1336 O O . LEU A 1 197 ? -16.32474 -24.10314 -35.22621 1.000 41.15695 197 LEU A O 1
ATOM 1341 N N . PRO A 1 198 ? -16.57974 -26.26957 -35.65863 1.000 43.58629 198 PRO A N 1
ATOM 1342 C CA . PRO A 1 198 ? -17.43194 -25.98157 -36.81570 1.000 45.89634 198 PRO A CA 1
ATOM 1343 C C . PRO A 1 198 ? -18.78961 -25.46337 -36.36532 1.000 40.83144 198 PRO A C 1
ATOM 1344 O O . PRO A 1 198 ? -19.18829 -25.61073 -35.20781 1.000 32.81314 198 PRO A O 1
ATOM 1348 N N . THR A 1 199 ? -19.49516 -24.83023 -37.30145 1.000 46.46974 199 THR A N 1
ATOM 1349 C CA . THR A 1 199 ? -20.81007 -24.24901 -37.05369 1.000 44.52153 199 THR A CA 1
ATOM 1350 C C . THR A 1 199 ? -21.92074 -25.19406 -37.48419 1.000 54.05061 199 THR A C 1
ATOM 1351 O O . THR A 1 199 ? -21.70318 -26.18998 -38.17815 1.000 58.14646 199 THR A O 1
ATOM 1355 N N . TRP A 1 200 ? -23.13521 -24.85223 -37.06072 1.000 53.57882 200 TRP A N 1
ATOM 1356 C CA . TRP A 1 200 ? -24.31606 -25.59092 -37.48265 1.000 49.94393 200 TRP A CA 1
ATOM 1357 C C . TRP A 1 200 ? -24.32696 -25.80781 -38.99266 1.000 52.41947 200 TRP A C 1
ATOM 1358 O O . TRP A 1 200 ? -24.24431 -26.94374 -39.47407 1.000 54.86664 200 TRP A O 1
ATOM 1369 N N . ASP A 1 201 ? -24.38121 -24.71248 -39.75571 1.000 54.05440 201 ASP A N 1
ATOM 1370 C CA . ASP A 1 201 ? -24.58356 -24.78006 -41.20022 1.000 54.30621 201 ASP A CA 1
ATOM 1371 C C . ASP A 1 201 ? -23.46836 -25.51061 -41.93929 1.000 56.73835 201 ASP A C 1
ATOM 1372 O O . ASP A 1 201 ? -23.60932 -25.76580 -43.13905 1.000 59.65642 201 ASP A O 1
ATOM 1377 N N . GLU A 1 202 ? -22.38179 -25.86310 -41.26697 1.000 54.62796 202 GLU A N 1
ATOM 1378 C CA . GLU A 1 202 ? -21.33727 -26.65867 -41.89078 1.000 57.46360 202 GLU A CA 1
ATOM 1379 C C . GLU A 1 202 ? -21.49722 -28.14357 -41.64664 1.000 57.70869 202 GLU A C 1
ATOM 1380 O O . GLU A 1 202 ? -20.81995 -28.94634 -42.30515 1.000 54.73432 202 GLU A O 1
ATOM 1386 N N . VAL A 1 203 ? -22.31408 -28.52222 -40.67115 1.000 57.00955 203 VAL A N 1
ATOM 1387 C CA . VAL A 1 203 ? -22.46885 -29.91578 -40.31893 1.000 62.84333 203 VAL A CA 1
ATOM 1388 C C . VAL A 1 203 ? -23.84006 -30.45852 -40.69965 1.000 62.38262 203 VAL A C 1
ATOM 1389 O O . VAL A 1 203 ? -23.93549 -31.61406 -41.12813 1.000 66.89180 203 VAL A O 1
ATOM 1393 N N . ALA A 1 204 ? -24.89450 -29.65921 -40.58283 1.000 57.80869 204 ALA A N 1
ATOM 1394 C CA . ALA A 1 204 ? -26.23602 -30.13131 -40.90317 1.000 63.83755 204 ALA A CA 1
ATOM 1395 C C . ALA A 1 204 ? -26.44841 -30.19888 -42.41435 1.000 66.43343 204 ALA A C 1
ATOM 1396 O O . ALA A 1 204 ? -26.94804 -29.24971 -43.02029 1.000 73.86668 204 ALA A O 1
ATOM 1398 N N . GLN A 1 209 ? -27.11684 -35.11097 -37.90854 1.000 67.01004 209 GLN A N 1
ATOM 1399 C CA . GLN A 1 209 ? -28.54259 -34.80360 -37.84451 1.000 65.55499 209 GLN A CA 1
ATOM 1400 C C . GLN A 1 209 ? -28.83815 -33.81946 -36.72604 1.000 62.47646 209 GLN A C 1
ATOM 1401 O O . GLN A 1 209 ? -28.13511 -33.80745 -35.71605 1.000 58.52183 209 GLN A O 1
ATOM 1407 N N . ALA A 1 210 ? -29.89875 -33.02310 -36.90590 1.000 62.40669 210 ALA A N 1
ATOM 1408 C CA . ALA A 1 210 ? -30.12440 -31.85358 -36.05739 1.000 53.99621 210 ALA A CA 1
ATOM 1409 C C . ALA A 1 210 ? -30.19212 -32.22363 -34.57954 1.000 57.72672 210 ALA A C 1
ATOM 1410 O O . ALA A 1 210 ? -29.58704 -31.55066 -33.73651 1.000 46.50979 210 ALA A O 1
ATOM 1412 N N . GLN A 1 211 ? -30.92608 -33.29176 -34.23969 1.000 63.31099 211 GLN A N 1
ATOM 1413 C CA . GLN A 1 211 ? -31.02808 -33.67928 -32.83426 1.000 60.49923 211 GLN A CA 1
ATOM 1414 C C . GLN A 1 211 ? -29.73277 -34.29492 -32.31141 1.000 60.95827 211 GLN A C 1
ATOM 1415 O O . GLN A 1 211 ? -29.51884 -34.32866 -31.09178 1.000 61.48507 211 GLN A O 1
ATOM 1421 N N . SER A 1 212 ? -28.85423 -34.75373 -33.20265 1.000 57.45374 212 SER A N 1
ATOM 1422 C CA . SER A 1 212 ? -27.54532 -35.26369 -32.81460 1.000 50.46713 212 SER A CA 1
ATOM 1423 C C . SER A 1 212 ? -26.47708 -34.19045 -32.77612 1.000 45.79348 212 SER A C 1
ATOM 1424 O O . SER A 1 212 ? -25.43233 -34.41777 -32.14818 1.000 41.96771 212 SER A O 1
ATOM 1427 N N . PHE A 1 213 ? -26.70537 -33.05251 -33.45050 1.000 49.90755 213 PHE A N 1
ATOM 1428 C CA . PHE A 1 213 ? -25.67484 -32.02085 -33.53868 1.000 42.10505 213 PHE A CA 1
ATOM 1429 C C . PHE A 1 213 ? -25.27528 -31.52167 -32.16280 1.000 38.46671 213 PHE A C 1
ATOM 1430 O O . PHE A 1 213 ? -24.09690 -31.25932 -31.92273 1.000 38.38430 213 PHE A O 1
ATOM 1438 N N . ASN A 1 214 ? -26.23494 -31.34981 -31.25454 1.000 35.96543 214 ASN A N 1
ATOM 1439 C CA . ASN A 1 214 ? -25.87690 -30.89275 -29.91707 1.000 34.56548 214 ASN A CA 1
ATOM 1440 C C . ASN A 1 214 ? -24.92891 -31.87559 -29.24145 1.000 37.67775 214 ASN A C 1
ATOM 1441 O O . ASN A 1 214 ? -23.89851 -31.47668 -28.68800 1.000 40.58229 214 ASN A O 1
ATOM 1446 N N . THR A 1 215 ? -25.22988 -33.17244 -29.33192 1.000 37.77011 215 THR A N 1
ATOM 1447 C CA . THR A 1 215 ? -24.40458 -34.19311 -28.68955 1.000 32.86737 215 THR A CA 1
ATOM 1448 C C . THR A 1 215 ? -23.01006 -34.25224 -29.31995 1.000 32.00607 215 THR A C 1
ATOM 1449 O O . THR A 1 215 ? -21.99013 -34.35742 -28.61914 1.000 29.31970 215 THR A O 1
ATOM 1453 N N . TRP A 1 216 ? -22.94500 -34.09008 -30.64130 1.000 31.52382 216 TRP A N 1
ATOM 1454 C CA . TRP A 1 216 ? -21.66019 -34.09004 -31.33117 1.000 30.25838 216 TRP A CA 1
ATOM 1455 C C . TRP A 1 216 ? -20.83579 -32.83792 -30.99946 1.000 37.34380 216 TRP A C 1
ATOM 1456 O O . TRP A 1 216 ? -19.62907 -32.93013 -30.74131 1.000 30.97780 216 TRP A O 1
ATOM 1467 N N . ILE A 1 217 ? -21.46253 -31.65696 -31.00761 1.000 37.19102 217 ILE A N 1
ATOM 1468 C CA . ILE A 1 217 ? -20.70700 -30.45265 -30.69854 1.000 38.05212 217 ILE A CA 1
ATOM 1469 C C . ILE A 1 217 ? -20.25838 -30.46266 -29.24717 1.000 36.08667 217 ILE A C 1
ATOM 1470 O O . ILE A 1 217 ? -19.18505 -29.95778 -28.93138 1.000 34.54793 217 ILE A O 1
ATOM 1475 N N . ILE A 1 218 ? -21.03172 -31.05623 -28.34163 1.000 32.64408 218 ILE A N 1
ATOM 1476 C CA . ILE A 1 218 ? -20.55477 -31.12825 -26.96573 1.000 32.69419 218 ILE A CA 1
ATOM 1477 C C . ILE A 1 218 ? -19.34903 -32.04949 -26.87554 1.000 36.87224 218 ILE A C 1
ATOM 1478 O O . ILE A 1 218 ? -18.36530 -31.74228 -26.18069 1.000 36.28270 218 ILE A O 1
ATOM 1483 N N . SER A 1 219 ? -19.39224 -33.18584 -27.58356 1.000 32.67146 219 SER A N 1
ATOM 1484 C CA . SER A 1 219 ? -18.20395 -34.04093 -27.65286 1.000 39.15782 219 SER A CA 1
ATOM 1485 C C . SER A 1 219 ? -16.98279 -33.26040 -28.14260 1.000 35.81389 219 SER A C 1
ATOM 1486 O O . SER A 1 219 ? -15.93065 -33.25859 -27.49330 1.000 33.44648 219 SER A O 1
ATOM 1489 N N . ARG A 1 220 ? -17.12569 -32.57970 -29.29119 1.000 37.94031 220 ARG A N 1
ATOM 1490 C CA . ARG A 1 220 ? -16.05493 -31.75864 -29.85195 1.000 36.63256 220 ARG A CA 1
ATOM 1491 C C . ARG A 1 220 ? -15.60013 -30.67202 -28.88256 1.000 36.04664 220 ARG A C 1
ATOM 1492 O O . ARG A 1 220 ? -14.42048 -30.31646 -28.86477 1.000 41.01199 220 ARG A O 1
ATOM 1500 N N . MET A 1 221 ? -16.50305 -30.12467 -28.07202 1.000 35.93971 221 MET A N 1
ATOM 1501 C CA . MET A 1 221 ? -16.07212 -29.08529 -27.14065 1.000 36.11349 221 MET A CA 1
ATOM 1502 C C . MET A 1 221 ? -15.23718 -29.67227 -26.02841 1.000 36.66061 221 MET A C 1
ATOM 1503 O O . MET A 1 221 ? -14.29585 -29.02511 -25.55165 1.000 44.60376 221 MET A O 1
ATOM 1508 N N . LEU A 1 222 ? -15.56389 -30.88787 -25.60363 1.000 35.29987 222 LEU A N 1
ATOM 1509 C CA . LEU A 1 222 ? -14.83932 -31.49638 -24.50173 1.000 36.24197 222 LEU A CA 1
ATOM 1510 C C . LEU A 1 222 ? -13.52024 -32.13636 -24.91579 1.000 38.42354 222 LEU A C 1
ATOM 1511 O O . LEU A 1 222 ? -12.64100 -32.29094 -24.05768 1.000 38.10291 222 LEU A O 1
ATOM 1516 N N . GLN A 1 223 ? -13.33108 -32.47425 -26.19460 1.000 36.18195 223 GLN A N 1
ATOM 1517 C CA . GLN A 1 223 ? -12.07959 -33.09371 -26.61542 1.000 42.13672 223 GLN A CA 1
ATOM 1518 C C . GLN A 1 223 ? -11.14896 -32.14051 -27.35941 1.000 47.81950 223 GLN A C 1
ATOM 1519 O O . GLN A 1 223 ? -10.12698 -32.58745 -27.89137 1.000 54.41015 223 GLN A O 1
ATOM 1525 N N . ASP A 1 224 ? -11.45956 -30.84483 -27.39475 1.000 44.11199 224 ASP A N 1
ATOM 1526 C CA . ASP A 1 224 ? -10.58464 -29.88127 -28.04524 1.000 45.50273 224 ASP A CA 1
ATOM 1527 C C . ASP A 1 224 ? -9.24120 -29.83927 -27.32219 1.000 53.84633 224 ASP A C 1
ATOM 1528 O O . ASP A 1 224 ? -9.18729 -29.76216 -26.09149 1.000 56.31934 224 ASP A O 1
ATOM 1533 N N . LYS A 1 225 ? -8.15439 -29.91162 -28.08115 1.000 49.95793 225 LYS A N 1
ATOM 1534 C CA . LYS A 1 225 ? -6.83363 -29.84352 -27.47799 1.000 53.04848 225 LYS A CA 1
ATOM 1535 C C . LYS A 1 225 ? -6.36215 -28.41485 -27.24710 1.000 54.59270 225 LYS A C 1
ATOM 1536 O O . LYS A 1 225 ? -5.26655 -28.22169 -26.69311 1.000 55.90581 225 LYS A O 1
ATOM 1542 N N . GLY A 1 226 ? -7.15358 -27.42016 -27.66555 1.000 46.46254 226 GLY A N 1
ATOM 1543 C CA . GLY A 1 226 ? -6.72000 -26.03322 -27.65167 1.000 38.80878 226 GLY A CA 1
ATOM 1544 C C . GLY A 1 226 ? -7.46069 -25.17518 -26.65104 1.000 39.47704 226 GLY A C 1
ATOM 1545 O O . GLY A 1 226 ? -7.45502 -25.46316 -25.44533 1.000 38.42740 226 GLY A O 1
ATOM 1546 N N . THR A 1 227 ? -8.08263 -24.10575 -27.14855 1.000 37.05640 227 THR A N 1
ATOM 1547 C CA . THR A 1 227 ? -9.05408 -23.31001 -26.39327 1.000 39.65687 227 THR A CA 1
ATOM 1548 C C . THR A 1 227 ? -10.35826 -23.30886 -27.18564 1.000 34.79130 227 THR A C 1
ATOM 1549 O O . THR A 1 227 ? -10.48748 -22.58226 -28.18492 1.000 33.14886 227 THR A O 1
ATOM 1553 N N . PRO A 1 228 ? -11.34351 -24.11061 -26.81833 1.000 38.86282 228 PRO A N 1
ATOM 1554 C CA . PRO A 1 228 ? -12.52651 -24.21335 -27.68316 1.000 39.72130 228 PRO A CA 1
ATOM 1555 C C . PRO A 1 228 ? -13.35055 -22.92770 -27.67141 1.000 35.79332 228 PRO A C 1
ATOM 1556 O O . PRO A 1 228 ? -13.79823 -22.46395 -26.61951 1.000 30.02682 228 PRO A O 1
ATOM 1560 N N . VAL A 1 229 ? -13.55637 -22.36813 -28.86359 1.000 30.48823 229 VAL A N 1
ATOM 1561 C CA . VAL A 1 229 ? -14.41405 -21.20883 -29.08004 1.000 33.38753 229 VAL A CA 1
ATOM 1562 C C . VAL A 1 229 ? -15.49310 -21.60883 -30.08424 1.000 37.47062 229 VAL A C 1
ATOM 1563 O O . VAL A 1 229 ? -15.17719 -21.92868 -31.23843 1.000 36.61913 229 VAL A O 1
ATOM 1567 N N . TYR A 1 230 ? -16.75970 -21.57330 -29.65565 1.000 36.22129 230 TYR A N 1
ATOM 1568 C CA . TYR A 1 230 ? -17.91837 -21.88231 -30.48555 1.000 34.85540 230 TYR A CA 1
ATOM 1569 C C . TYR A 1 230 ? -18.57258 -20.59599 -30.98018 1.000 36.11608 230 TYR A C 1
ATOM 1570 O O . TYR A 1 230 ? -18.66704 -19.61284 -30.24423 1.000 36.68411 230 TYR A O 1
ATOM 1579 N N . THR A 1 231 ? -19.06326 -20.63449 -32.22220 1.000 37.53551 231 THR A N 1
ATOM 1580 C CA . THR A 1 231 ? -19.74436 -19.52053 -32.87803 1.000 38.36687 231 THR A CA 1
ATOM 1581 C C . THR A 1 231 ? -21.16018 -19.93147 -33.26516 1.000 38.73252 231 THR A C 1
ATOM 1582 O O . THR A 1 231 ? -21.33869 -20.96643 -33.91836 1.000 35.25806 231 THR A O 1
ATOM 1586 N N . ILE A 1 232 ? -22.15761 -19.11930 -32.87466 1.000 34.17822 232 ILE A N 1
ATOM 1587 C CA . ILE A 1 232 ? -23.54229 -19.25956 -33.34898 1.000 39.90481 232 ILE A CA 1
ATOM 1588 C C . ILE A 1 232 ? -23.92305 -18.01745 -34.14897 1.000 41.04677 232 ILE A C 1
ATOM 1589 O O . ILE A 1 232 ? -23.12834 -17.07921 -34.27626 1.000 38.60671 232 ILE A O 1
ATOM 1594 N N . HIS A 1 233 ? -25.16203 -17.97814 -34.64663 1.000 35.95115 233 HIS A N 1
ATOM 1595 C CA . HIS A 1 233 ? -25.65303 -16.87019 -35.45457 1.000 36.34060 233 HIS A CA 1
ATOM 1596 C C . HIS A 1 233 ? -27.03417 -16.45475 -34.96789 1.000 41.47541 233 HIS A C 1
ATOM 1597 O O . HIS A 1 233 ? -27.92596 -17.29840 -34.82871 1.000 42.19634 233 HIS A O 1
ATOM 1604 N N . ALA A 1 234 ? -27.20539 -15.15669 -34.69243 1.000 38.55380 234 ALA A N 1
ATOM 1605 C CA . ALA A 1 234 ? -28.46899 -14.67820 -34.13925 1.000 33.50613 234 ALA A CA 1
ATOM 1606 C C . ALA A 1 234 ? -29.63494 -14.89651 -35.10125 1.000 43.37093 234 ALA A C 1
ATOM 1607 O O . ALA A 1 234 ? -30.80201 -14.88427 -34.67500 1.000 35.38296 234 ALA A O 1
ATOM 1609 N N . GLU A 1 235 ? -29.34138 -15.11281 -36.38605 1.000 44.58636 235 GLU A N 1
ATOM 1610 C CA . GLU A 1 235 ? -30.37919 -15.43313 -37.35347 1.000 41.27614 235 GLU A CA 1
ATOM 1611 C C . GLU A 1 235 ? -30.83983 -16.87935 -37.25459 1.000 40.20504 235 GLU A C 1
ATOM 1612 O O . GLU A 1 235 ? -31.93230 -17.19725 -37.73967 1.000 40.21201 235 GLU A O 1
ATOM 1618 N N . VAL A 1 236 ? -30.04596 -17.74874 -36.62832 1.000 38.07877 236 VAL A N 1
ATOM 1619 C CA . VAL A 1 236 ? -30.34443 -19.17252 -36.56616 1.000 36.76039 236 VAL A CA 1
ATOM 1620 C C . VAL A 1 236 ? -30.67861 -19.55416 -35.13102 1.000 42.24751 236 VAL A C 1
ATOM 1621 O O . VAL A 1 236 ? -31.83784 -19.85193 -34.81271 1.000 44.23316 236 VAL A O 1
ATOM 1625 N N . GLU A 1 237 ? -29.67162 -19.54114 -34.25475 1.000 41.54327 237 GLU A N 1
ATOM 1626 C CA . GLU A 1 237 ? -29.87502 -19.91625 -32.86162 1.000 40.12808 237 GLU A CA 1
ATOM 1627 C C . GLU A 1 237 ? -30.74852 -18.92673 -32.10336 1.000 38.97064 237 GLU A C 1
ATOM 1628 O O . GLU A 1 237 ? -31.17066 -19.24114 -30.98243 1.000 36.96071 237 GLU A O 1
ATOM 1634 N N . GLY A 1 238 ? -31.01161 -17.74525 -32.66728 1.000 39.15312 238 GLY A N 1
ATOM 1635 C CA . GLY A 1 238 ? -31.87076 -16.78126 -32.00259 1.000 40.51383 238 GLY A CA 1
ATOM 1636 C C . GLY A 1 238 ? -33.31712 -16.80429 -32.47721 1.000 42.84588 238 GLY A C 1
ATOM 1637 O O . GLY A 1 238 ? -34.22710 -16.27203 -31.82434 1.000 39.85200 238 GLY A O 1
ATOM 1638 N N . ILE A 1 239 ? -33.53783 -17.42110 -33.63038 1.000 41.69421 239 ILE A N 1
ATOM 1639 C CA . ILE A 1 239 ? -34.86938 -17.48488 -34.20426 1.000 43.72893 239 ILE A CA 1
ATOM 1640 C C . ILE A 1 239 ? -35.30112 -18.94638 -34.29497 1.000 45.40784 239 ILE A C 1
ATOM 1641 O O . ILE A 1 239 ? -35.77343 -19.53000 -33.31015 1.000 45.98170 239 ILE A O 1
ATOM 1646 N N . VAL A 1 240 ? -35.09490 -19.55302 -35.46607 1.000 42.48014 240 VAL A N 1
ATOM 1647 C CA . VAL A 1 240 ? -35.63389 -20.88270 -35.75704 1.000 42.78564 240 VAL A CA 1
ATOM 1648 C C . VAL A 1 240 ? -35.13041 -21.90993 -34.75329 1.000 44.12237 240 VAL A C 1
ATOM 1649 O O . VAL A 1 240 ? -35.91113 -22.66227 -34.15763 1.000 41.44513 240 VAL A O 1
ATOM 1653 N N . HIS A 1 241 ? -33.80799 -22.00033 -34.59459 1.000 38.07371 241 HIS A N 1
ATOM 1654 C CA . HIS A 1 241 ? -33.24142 -23.05450 -33.76726 1.000 35.16478 241 HIS A CA 1
ATOM 1655 C C . HIS A 1 241 ? -32.99345 -22.61084 -32.34474 1.000 30.78715 241 HIS A C 1
ATOM 1656 O O . HIS A 1 241 ? -32.10505 -23.15302 -31.67437 1.000 37.57176 241 HIS A O 1
ATOM 1663 N N . GLN A 1 242 ? -33.77017 -21.65930 -31.85248 1.000 29.00539 242 GLN A N 1
ATOM 1664 C CA . GLN A 1 242 ? -33.63556 -21.27805 -30.45247 1.000 30.71821 242 GLN A CA 1
ATOM 1665 C C . GLN A 1 242 ? -33.91716 -22.43580 -29.50120 1.000 29.28468 242 GLN A C 1
ATOM 1666 O O . GLN A 1 242 ? -33.13181 -22.61814 -28.55503 1.000 25.73875 242 GLN A O 1
ATOM 1672 N N . PRO A 1 243 ? -34.99136 -23.22538 -29.65256 1.000 34.77095 243 PRO A N 1
ATOM 1673 C CA . PRO A 1 243 ? -35.13720 -24.38261 -28.74746 1.000 37.28424 243 PRO A CA 1
ATOM 1674 C C . PRO A 1 243 ? -33.93667 -25.32056 -28.79079 1.000 31.09055 243 PRO A C 1
ATOM 1675 O O . PRO A 1 243 ? -33.49659 -25.81680 -27.74191 1.000 29.40610 243 PRO A O 1
ATOM 1679 N N . LEU A 1 244 ? -33.37030 -25.54657 -29.97866 1.000 27.32477 244 LEU A N 1
ATOM 1680 C CA . LEU A 1 244 ? -32.15711 -26.35150 -30.06897 1.000 36.83229 244 LEU A CA 1
ATOM 1681 C C . LEU A 1 244 ? -31.01273 -25.73689 -29.27129 1.000 34.48221 244 LEU A C 1
ATOM 1682 O O . LEU A 1 244 ? -30.37133 -26.42566 -28.46760 1.000 33.00593 244 LEU A O 1
ATOM 1687 N N . PHE A 1 245 ? -30.73627 -24.44212 -29.48265 1.000 35.57024 245 PHE A N 1
ATOM 1688 C CA . PHE A 1 245 ? -29.61996 -23.82067 -28.77840 1.000 35.54055 245 PHE A CA 1
ATOM 1689 C C . PHE A 1 245 ? -29.85108 -23.79011 -27.26912 1.000 35.46301 245 PHE A C 1
ATOM 1690 O O . PHE A 1 245 ? -28.88926 -23.89464 -26.49325 1.000 34.13997 245 PHE A O 1
ATOM 1698 N N . GLU A 1 246 ? -31.10724 -23.66008 -26.83296 1.000 32.00122 246 GLU A N 1
ATOM 1699 C CA . GLU A 1 246 ? -31.39347 -23.68586 -25.39963 1.000 35.40248 246 GLU A CA 1
ATOM 1700 C C . GLU A 1 246 ? -31.17901 -25.09133 -24.84111 1.000 33.18684 246 GLU A C 1
ATOM 1701 O O . GLU A 1 246 ? -30.73105 -25.25988 -23.69054 1.000 36.80909 246 GLU A O 1
ATOM 1707 N N . ASP A 1 247 ? -31.42105 -26.11329 -25.67388 1.000 31.70469 247 ASP A N 1
ATOM 1708 C CA . ASP A 1 247 ? -31.06030 -27.47334 -25.28641 1.000 37.82022 247 ASP A CA 1
ATOM 1709 C C . ASP A 1 247 ? -29.54297 -27.61085 -25.15190 1.000 36.26981 247 ASP A C 1
ATOM 1710 O O . ASP A 1 247 ? -29.04207 -28.24929 -24.21509 1.000 36.56847 247 ASP A O 1
ATOM 1715 N N . LEU A 1 248 ? -28.80323 -27.04134 -26.10481 1.000 35.00201 248 LEU A N 1
ATOM 1716 C CA . LEU A 1 248 ? -27.34424 -27.06717 -26.04847 1.000 39.71278 248 LEU A CA 1
ATOM 1717 C C . LEU A 1 248 ? -26.83340 -26.39952 -24.77362 1.000 35.66626 248 LEU A C 1
ATOM 1718 O O . LEU A 1 248 ? -25.89216 -26.88791 -24.13358 1.000 30.89600 248 LEU A O 1
ATOM 1723 N N . LEU A 1 249 ? -27.47360 -25.30478 -24.36908 1.000 32.29932 249 LEU A N 1
ATOM 1724 C CA . LEU A 1 249 ? -27.13685 -24.66635 -23.09742 1.000 35.73507 249 LEU A CA 1
ATOM 1725 C C . LEU A 1 249 ? -27.30108 -25.64156 -21.92765 1.000 34.03843 249 LEU A C 1
ATOM 1726 O O . LEU A 1 249 ? -26.39495 -25.80074 -21.09334 1.000 36.37359 249 LEU A O 1
ATOM 1731 N N . VAL A 1 250 ? -28.46186 -26.30765 -21.85842 1.000 40.27322 250 VAL A N 1
ATOM 1732 C CA . VAL A 1 250 ? -28.75816 -27.20381 -20.73286 1.000 41.28339 250 VAL A CA 1
ATOM 1733 C C . VAL A 1 250 ? -27.75629 -28.35252 -20.66991 1.000 33.74689 250 VAL A C 1
ATOM 1734 O O . VAL A 1 250 ? -27.14506 -28.61560 -19.62391 1.000 37.98189 250 VAL A O 1
ATOM 1738 N N . ARG A 1 251 ? -27.59283 -29.06371 -21.79079 1.000 34.83239 251 ARG A N 1
ATOM 1739 C CA . ARG A 1 251 ? -26.68837 -30.21870 -21.85260 1.000 38.16691 251 ARG A CA 1
ATOM 1740 C C . ARG A 1 251 ? -25.24139 -29.82847 -21.56762 1.000 43.97225 251 ARG A C 1
ATOM 1741 O O . ARG A 1 251 ? -24.50394 -30.58621 -20.91446 1.000 38.59945 251 ARG A O 1
ATOM 1749 N N . ALA A 1 252 ? -24.80033 -28.67379 -22.08569 1.000 42.97396 252 ALA A N 1
ATOM 1750 C CA . ALA A 1 252 ? -23.44033 -28.24252 -21.81419 1.000 37.67247 252 ALA A CA 1
ATOM 1751 C C . ALA A 1 252 ? -23.23991 -27.97144 -20.33131 1.000 39.02317 252 ALA A C 1
ATOM 1752 O O . ALA A 1 252 ? -22.23876 -28.41737 -19.75985 1.000 36.59486 252 ALA A O 1
ATOM 1754 N N . ARG A 1 253 ? -24.18329 -27.28044 -19.67764 1.000 38.03607 253 ARG A N 1
ATOM 1755 C CA . ARG A 1 253 ? -24.08670 -27.17551 -18.22157 1.000 40.92769 253 ARG A CA 1
ATOM 1756 C C . ARG A 1 253 ? -23.88379 -28.55124 -17.59451 1.000 43.05543 253 ARG A C 1
ATOM 1757 O O . ARG A 1 253 ? -23.04041 -28.71710 -16.70163 1.000 37.23572 253 ARG A O 1
ATOM 1765 N N . ASP A 1 254 ? -24.61348 -29.56722 -18.07727 1.000 45.14846 254 ASP A N 1
ATOM 1766 C CA . ASP A 1 254 ? -24.46593 -30.86411 -17.42045 1.000 43.13802 254 ASP A CA 1
ATOM 1767 C C . ASP A 1 254 ? -23.21553 -31.62117 -17.83272 1.000 41.88345 254 ASP A C 1
ATOM 1768 O O . ASP A 1 254 ? -22.63436 -32.33337 -17.00389 1.000 46.67085 254 ASP A O 1
ATOM 1773 N N . ALA A 1 255 ? -22.77441 -31.49449 -19.07808 1.000 41.84139 255 ALA A N 1
ATOM 1774 C CA . ALA A 1 255 ? -21.56309 -32.20424 -19.45902 1.000 36.51888 255 ALA A CA 1
ATOM 1775 C C . ALA A 1 255 ? -20.29548 -31.50708 -18.98415 1.000 37.28565 255 ALA A C 1
ATOM 1776 O O . ALA A 1 255 ? -19.21939 -31.91553 -19.41709 1.000 42.97456 255 ALA A O 1
ATOM 1778 N N . GLY A 1 256 ? -20.38795 -30.48584 -18.12658 1.000 37.83772 256 GLY A N 1
ATOM 1779 C CA . GLY A 1 256 ? -19.22710 -29.83882 -17.54466 1.000 41.50908 256 GLY A CA 1
ATOM 1780 C C . GLY A 1 256 ? -18.73530 -28.58872 -18.24724 1.000 41.01560 256 GLY A C 1
ATOM 1781 O O . GLY A 1 256 ? -17.63746 -28.11935 -17.93665 1.000 47.34017 256 GLY A O 1
ATOM 1782 N N . ILE A 1 257 ? -19.50612 -28.03370 -19.16816 1.000 37.58066 257 ILE A N 1
ATOM 1783 C CA . ILE A 1 257 ? -19.10446 -26.89404 -19.98762 1.000 35.93962 257 ILE A CA 1
ATOM 1784 C C . ILE A 1 257 ? -19.65263 -25.61388 -19.36946 1.000 36.18425 257 ILE A C 1
ATOM 1785 O O . ILE A 1 257 ? -20.76012 -25.60591 -18.81437 1.000 39.84844 257 ILE A O 1
ATOM 1790 N N . THR A 1 258 ? -18.87312 -24.52914 -19.42792 1.000 39.62445 258 THR A N 1
ATOM 1791 C CA . THR A 1 258 ? -19.40619 -23.19632 -19.14390 1.000 43.37220 258 THR A CA 1
ATOM 1792 C C . THR A 1 258 ? -19.01894 -22.24717 -20.26672 1.000 40.57326 258 THR A C 1
ATOM 1793 O O . THR A 1 258 ? -17.83109 -22.09276 -20.57969 1.000 39.93307 258 THR A O 1
ATOM 1797 N N . PHE A 1 259 ? -20.02390 -21.60926 -20.85666 1.000 36.49050 259 PHE A N 1
ATOM 1798 C CA . PHE A 1 259 ? -19.81653 -20.62608 -21.90775 1.000 36.68573 259 PHE A CA 1
ATOM 1799 C C . PHE A 1 259 ? -19.55360 -19.24567 -21.31916 1.000 37.96789 259 PHE A C 1
ATOM 1800 O O . PHE A 1 259 ? -20.31049 -18.77117 -20.46147 1.000 40.48774 259 PHE A O 1
ATOM 1808 N N . CYS A 1 260 ? -18.51637 -18.59362 -21.82330 1.000 34.09253 260 CYS A N 1
ATOM 1809 C CA . CYS A 1 260 ? -18.08980 -17.26269 -21.41577 1.000 35.47832 260 CYS A CA 1
ATOM 1810 C C . CYS A 1 260 ? -17.80117 -16.44023 -22.65984 1.000 33.38385 260 CYS A C 1
ATOM 1811 O O . CYS A 1 260 ? -17.65670 -16.99277 -23.75339 1.000 33.86999 260 CYS A O 1
ATOM 1814 N N . PRO A 1 261 ? -17.72511 -15.11641 -22.53794 1.000 31.49274 261 PRO A N 1
ATOM 1815 C CA . PRO A 1 261 ? -17.25094 -14.31920 -23.67277 1.000 28.22092 261 PRO A CA 1
ATOM 1816 C C . PRO A 1 261 ? -15.79275 -14.63492 -23.98483 1.000 28.77433 261 PRO A C 1
ATOM 1817 O O . PRO A 1 261 ? -15.00757 -14.97748 -23.10059 1.000 27.78317 261 PRO A O 1
ATOM 1821 N N . LEU A 1 262 ? -15.43968 -14.50680 -25.27258 1.000 25.61414 262 LEU A N 1
ATOM 1822 C CA . LEU A 1 262 ? -14.10528 -14.89987 -25.72356 1.000 25.42399 262 LEU A CA 1
ATOM 1823 C C . LEU A 1 262 ? -13.01299 -14.15237 -24.96695 1.000 29.06843 262 LEU A C 1
ATOM 1824 O O . LEU A 1 262 ? -12.00587 -14.74849 -24.57323 1.000 33.10392 262 LEU A O 1
ATOM 1829 N N . GLY A 1 263 ? -13.18520 -12.84365 -24.77195 1.000 32.95886 263 GLY A N 1
ATOM 1830 C CA . GLY A 1 263 ? -12.17213 -12.05111 -24.09551 1.000 29.51067 263 GLY A CA 1
ATOM 1831 C C . GLY A 1 263 ? -11.79031 -12.58906 -22.72920 1.000 35.16483 263 GLY A C 1
ATOM 1832 O O . GLY A 1 263 ? -10.65793 -12.38454 -22.27291 1.000 42.06511 263 GLY A O 1
ATOM 1833 N N . GLU A 1 264 ? -12.71560 -13.29347 -22.06505 1.000 31.69237 264 GLU A N 1
ATOM 1834 C CA . GLU A 1 264 ? -12.44023 -13.90523 -20.76823 1.000 29.99974 264 GLU A CA 1
ATOM 1835 C C . GLU A 1 264 ? -11.33689 -14.94279 -20.84712 1.000 30.61746 264 GLU A C 1
ATOM 1836 O O . GLU A 1 264 ? -10.74972 -15.28944 -19.82087 1.000 35.48055 264 GLU A O 1
ATOM 1842 N N . LEU A 1 265 ? -11.05667 -15.45645 -22.03519 1.000 31.71794 265 LEU A N 1
ATOM 1843 C CA . LEU A 1 265 ? -10.04702 -16.48148 -22.24573 1.000 31.29427 265 LEU A CA 1
ATOM 1844 C C . LEU A 1 265 ? -8.64751 -15.89681 -22.38925 1.000 34.92030 265 LEU A C 1
ATOM 1845 O O . LEU A 1 265 ? -7.67692 -16.66123 -22.43568 1.000 40.53710 265 LEU A O 1
ATOM 1850 N N . LEU A 1 266 ? -8.50575 -14.56449 -22.42847 1.000 33.74532 266 LEU A N 1
ATOM 1851 C CA . LEU A 1 266 ? -7.14481 -14.02880 -22.45163 1.000 41.13207 266 LEU A CA 1
ATOM 1852 C C . LEU A 1 266 ? -6.51569 -14.07979 -21.05773 1.000 41.13711 266 LEU A C 1
ATOM 1853 O O . LEU A 1 266 ? -7.17839 -13.78171 -20.06113 1.000 42.96878 266 LEU A O 1
ATOM 1858 N N . PRO A 1 267 ? -5.24726 -14.45812 -20.96514 1.000 38.58903 267 PRO A N 1
ATOM 1859 C CA . PRO A 1 267 ? -4.49772 -14.28812 -19.71706 1.000 41.90442 267 PRO A CA 1
ATOM 1860 C C . PRO A 1 267 ? -4.09389 -12.83179 -19.50996 1.000 51.37036 267 PRO A C 1
ATOM 1861 O O . PRO A 1 267 ? -4.24752 -11.97880 -20.38638 1.000 51.60592 267 PRO A O 1
ATOM 1865 N N . ALA A 1 268 ? -3.54250 -12.56357 -18.32208 1.000 56.31915 268 ALA A N 1
ATOM 1866 C CA . ALA A 1 268 ? -3.15769 -11.19439 -17.97497 1.000 54.56226 268 ALA A CA 1
ATOM 1867 C C . ALA A 1 268 ? -2.05921 -10.67364 -18.89289 1.000 54.31153 268 ALA A C 1
ATOM 1868 O O . ALA A 1 268 ? -2.05010 -9.49270 -19.26359 1.000 53.29166 268 ALA A O 1
ATOM 1870 N N . SER A 1 269 ? -1.13054 -11.53781 -19.27496 1.000 52.57264 269 SER A N 1
ATOM 1871 C CA . SER A 1 269 ? -0.01486 -11.13408 -20.11931 1.000 54.11199 269 SER A CA 1
ATOM 1872 C C . SER A 1 269 ? -0.18826 -11.72131 -21.51089 1.000 52.89992 269 SER A C 1
ATOM 1873 O O . SER A 1 269 ? -0.11715 -12.95193 -21.67110 1.000 52.13860 269 SER A O 1
ATOM 1876 N N . PRO A 1 270 ? -0.43183 -10.90135 -22.53776 1.000 55.18616 270 PRO A N 1
ATOM 1877 C CA . PRO A 1 270 ? -0.44368 -11.42962 -23.91079 1.000 49.80191 270 PRO A CA 1
ATOM 1878 C C . PRO A 1 270 ? 0.86421 -12.08684 -24.30611 1.000 53.00999 270 PRO A C 1
ATOM 1879 O O . PRO A 1 270 ? 0.92144 -12.70999 -25.37100 1.000 49.97565 270 PRO A O 1
ATOM 1883 N N . GLU A 1 271 ? 1.90320 -11.97671 -23.47050 1.000 60.52060 271 GLU A N 1
ATOM 1884 C CA . GLU A 1 271 ? 3.17646 -12.64447 -23.71753 1.000 55.61033 271 GLU A CA 1
ATOM 1885 C C . GLU A 1 271 ? 3.03662 -14.16409 -23.70087 1.000 54.58301 271 GLU A C 1
ATOM 1886 O O . GLU A 1 271 ? 3.74980 -14.86297 -24.43337 1.000 54.02882 271 GLU A O 1
ATOM 1892 N N . SER A 1 272 ? 2.12787 -14.69279 -22.87453 1.000 53.50712 272 SER A N 1
ATOM 1893 C CA . SER A 1 272 ? 1.94294 -16.13764 -22.77470 1.000 49.15338 272 SER A CA 1
ATOM 1894 C C . SER A 1 272 ? 1.40672 -16.74711 -24.06073 1.000 45.32578 272 SER A C 1
ATOM 1895 O O . SER A 1 272 ? 1.58259 -17.94933 -24.28508 1.000 51.45571 272 SER A O 1
ATOM 1898 N N . LEU A 1 273 ? 0.76360 -15.95692 -24.89276 1.000 44.61105 273 LEU A N 1
ATOM 1899 C CA . LEU A 1 273 ? 0.12177 -16.45640 -26.09665 1.000 41.30965 273 LEU A CA 1
ATOM 1900 C C . LEU A 1 273 ? 1.16513 -16.82372 -27.15104 1.000 38.20299 273 LEU A C 1
ATOM 1901 O O . LEU A 1 273 ? 2.17770 -16.14019 -27.29238 1.000 45.89384 273 LEU A O 1
ATOM 1906 N N . PRO A 1 274 ? 0.94824 -17.89468 -27.89629 1.000 36.39321 274 PRO A N 1
ATOM 1907 C CA . PRO A 1 274 ? 1.94504 -18.33168 -28.87549 1.000 36.83234 274 PRO A CA 1
ATOM 1908 C C . PRO A 1 274 ? 1.86608 -17.51835 -30.16122 1.000 31.56909 274 PRO A C 1
ATOM 1909 O O . PRO A 1 274 ? 0.85988 -16.89567 -30.48921 1.000 31.86209 274 PRO A O 1
ATOM 1913 N N . LEU A 1 275 ? 2.95911 -17.54938 -30.90532 1.000 33.71771 275 LEU A N 1
ATOM 1914 C CA . LEU A 1 275 ? 3.02654 -16.84424 -32.17775 1.000 36.30372 275 LEU A CA 1
ATOM 1915 C C . LEU A 1 275 ? 2.30036 -17.62788 -33.25663 1.000 30.93782 275 LEU A C 1
ATOM 1916 O O . LEU A 1 275 ? 2.37325 -18.86104 -33.30058 1.000 39.71408 275 LEU A O 1
ATOM 1921 N N . GLY A 1 276 ? 1.61006 -16.90573 -34.13296 1.000 31.23959 276 GLY A N 1
ATOM 1922 C CA . GLY A 1 276 ? 0.97808 -17.51725 -35.28509 1.000 35.00997 276 GLY A CA 1
ATOM 1923 C C . GLY A 1 276 ? 0.74443 -16.48639 -36.36717 1.000 36.81077 276 GLY A C 1
ATOM 1924 O O . GLY A 1 276 ? 1.09248 -15.31342 -36.22240 1.000 37.37256 276 GLY A O 1
ATOM 1925 N N . GLN A 1 277 ? 0.14475 -16.94117 -37.46970 1.000 40.10137 277 GLN A N 1
ATOM 1926 C CA . GLN A 1 277 ? -0.25416 -16.05295 -38.55902 1.000 40.31154 277 GLN A CA 1
ATOM 1927 C C . GLN A 1 277 ? -1.68479 -16.37558 -38.97728 1.000 39.08868 277 GLN A C 1
ATOM 1928 O O . GLN A 1 277 ? -2.28079 -17.34199 -38.50334 1.000 39.82720 277 GLN A O 1
ATOM 1934 N N . ILE A 1 278 ? -2.23082 -15.57596 -39.89156 1.000 34.12284 278 ILE A N 1
ATOM 1935 C CA . ILE A 1 278 ? -3.49979 -15.87703 -40.54562 1.000 37.39611 278 ILE A CA 1
ATOM 1936 C C . ILE A 1 278 ? -3.24866 -15.97917 -42.04093 1.000 38.55581 278 ILE A C 1
ATOM 1937 O O . ILE A 1 278 ? -2.79630 -15.01372 -42.66940 1.000 40.66151 278 ILE A O 1
ATOM 1942 N N . VAL A 1 279 ? -3.56881 -17.13215 -42.61882 1.000 41.34197 279 VAL A N 1
ATOM 1943 C CA . VAL A 1 279 ? -3.35262 -17.35305 -44.04199 1.000 43.26718 279 VAL A CA 1
ATOM 1944 C C . VAL A 1 279 ? -4.68158 -17.71754 -44.69745 1.000 47.41871 279 VAL A C 1
ATOM 1945 O O . VAL A 1 279 ? -5.62007 -18.17472 -44.04469 1.000 47.06675 279 VAL A O 1
ATOM 1949 N N . ARG A 1 280 ? -4.75560 -17.50981 -46.00967 1.000 49.42043 280 ARG A N 1
ATOM 1950 C CA . ARG A 1 280 ? -5.94727 -17.88695 -46.76526 1.000 38.59838 280 ARG A CA 1
ATOM 1951 C C . ARG A 1 280 ? -6.01850 -19.40851 -46.89300 1.000 46.96852 280 ARG A C 1
ATOM 1952 O O . ARG A 1 280 ? -5.17943 -20.02234 -47.56049 1.000 45.62662 280 ARG A O 1
ATOM 1960 N N . GLY A 1 281 ? -7.01859 -20.02019 -46.24873 1.000 45.44980 281 GLY A N 1
ATOM 1961 C CA . GLY A 1 281 ? -7.22380 -21.45238 -46.31869 1.000 46.83837 281 GLY A CA 1
ATOM 1962 C C . GLY A 1 281 ? -8.66851 -21.83129 -46.59550 1.000 49.50688 281 GLY A C 1
ATOM 1963 O O . GLY A 1 281 ? -9.51039 -20.95809 -46.82773 1.000 49.60745 281 GLY A O 1
ATOM 1964 N N . HIS A 1 282 ? -8.97148 -23.12967 -46.57635 1.000 46.79370 282 HIS A N 1
ATOM 1965 C CA . HIS A 1 282 ? -10.31303 -23.62234 -46.85743 1.000 53.41457 282 HIS A CA 1
ATOM 1966 C C . HIS A 1 282 ? -10.77942 -24.55396 -45.75215 1.000 48.04984 282 HIS A C 1
ATOM 1967 O O . HIS A 1 282 ? -9.98351 -25.24947 -45.12026 1.000 47.80039 282 HIS A O 1
ATOM 1974 N N . ILE A 1 283 ? -12.08466 -24.56153 -45.52566 1.000 48.02972 283 ILE A N 1
ATOM 1975 C CA . ILE A 1 283 ? -12.64376 -25.38343 -44.46069 1.000 56.72940 283 ILE A CA 1
ATOM 1976 C C . ILE A 1 283 ? -13.83281 -26.16261 -45.02012 1.000 59.78167 283 ILE A C 1
ATOM 1977 O O . ILE A 1 283 ? -14.56798 -25.64682 -45.87920 1.000 59.59133 283 ILE A O 1
ATOM 1982 N N . PRO A 1 284 ? -14.02371 -27.42169 -44.62076 1.000 56.23669 284 PRO A N 1
ATOM 1983 C CA . PRO A 1 284 ? -15.18139 -28.18996 -45.10994 1.000 57.37100 284 PRO A CA 1
ATOM 1984 C C . PRO A 1 284 ? -16.49232 -27.61466 -44.59075 1.000 55.30491 284 PRO A C 1
ATOM 1985 O O . PRO A 1 284 ? -16.65189 -27.36569 -43.39297 1.000 56.78373 284 PRO A O 1
ATOM 1989 N N . GLY A 1 285 ? -17.43235 -27.40276 -45.50547 1.000 53.77008 285 GLY A N 1
ATOM 1990 C CA . GLY A 1 285 ? -18.71678 -26.83925 -45.16382 1.000 55.75707 285 GLY A CA 1
ATOM 1991 C C . GLY A 1 285 ? -18.87029 -25.37708 -45.50868 1.000 65.50487 285 GLY A C 1
ATOM 1992 O O . GLY A 1 285 ? -19.99421 -24.85566 -45.42366 1.000 67.27105 285 GLY A O 1
ATOM 1993 N N . ARG A 1 286 ? -17.78055 -24.69988 -45.88416 1.000 59.16259 286 ARG A N 1
ATOM 1994 C CA . ARG A 1 286 ? -17.82740 -23.31745 -46.34394 1.000 66.49077 286 ARG A CA 1
ATOM 1995 C C . ARG A 1 286 ? -17.32133 -23.25826 -47.77670 1.000 65.54167 286 ARG A C 1
ATOM 1996 O O . ARG A 1 286 ? -16.24360 -23.77636 -48.07772 1.000 69.00798 286 ARG A O 1
ATOM 2004 N N . GLU A 1 287 ? -18.09847 -22.62305 -48.65126 1.000 70.40633 287 GLU A N 1
ATOM 2005 C CA . GLU A 1 287 ? -17.71188 -22.39643 -50.04180 1.000 75.76281 287 GLU A CA 1
ATOM 2006 C C . GLU A 1 287 ? -16.95845 -21.07176 -50.13081 1.000 73.68447 287 GLU A C 1
ATOM 2007 O O . GLU A 1 287 ? -17.56304 -19.99567 -50.05161 1.000 75.72362 287 GLU A O 1
ATOM 2013 N N . GLY A 1 288 ? -15.64365 -21.15296 -50.29345 1.000 69.80542 288 GLY A N 1
ATOM 2014 C CA . GLY A 1 288 ? -14.78589 -19.98247 -50.32440 1.000 68.79121 288 GLY A CA 1
ATOM 2015 C C . GLY A 1 288 ? -13.57410 -20.15063 -49.42475 1.000 64.56050 288 GLY A C 1
ATOM 2016 O O . GLY A 1 288 ? -13.48588 -21.06613 -48.61047 1.000 63.97959 288 GLY A O 1
ATOM 2017 N N . TRP A 1 289 ? -12.61468 -19.24154 -49.60612 1.000 62.13806 289 TRP A N 1
ATOM 2018 C CA . TRP A 1 289 ? -11.49172 -19.20545 -48.68372 1.000 57.36181 289 TRP A CA 1
ATOM 2019 C C . TRP A 1 289 ? -11.87346 -18.39684 -47.45116 1.000 54.33669 289 TRP A C 1
ATOM 2020 O O . TRP A 1 289 ? -12.84217 -17.63194 -47.45023 1.000 46.66596 289 TRP A O 1
ATOM 2031 N N . LEU A 1 290 ? -11.07970 -18.56886 -46.39993 1.000 55.85570 290 LEU A N 1
ATOM 2032 C CA . LEU A 1 290 ? -11.27582 -17.84703 -45.15020 1.000 49.76376 290 LEU A CA 1
ATOM 2033 C C . LEU A 1 290 ? -9.94966 -17.82251 -44.39607 1.000 45.86121 290 LEU A C 1
ATOM 2034 O O . LEU A 1 290 ? -8.97838 -18.47241 -44.78779 1.000 47.02253 290 LEU A O 1
ATOM 2039 N N . GLY A 1 291 ? -9.92142 -17.05374 -43.31093 1.000 42.15154 291 GLY A N 1
ATOM 2040 C CA . GLY A 1 291 ? -8.71459 -16.94349 -42.51072 1.000 36.11126 291 GLY A CA 1
ATOM 2041 C C . GLY A 1 291 ? -8.48667 -18.18888 -41.68045 1.000 40.39464 291 GLY A C 1
ATOM 2042 O O . GLY A 1 291 ? -9.39799 -18.67194 -40.99510 1.000 41.62551 291 GLY A O 1
ATOM 2043 N N . CYS A 1 292 ? -7.25549 -18.71335 -41.73991 1.000 36.56316 292 CYS A N 1
ATOM 2044 C CA . CYS A 1 292 ? -6.83861 -19.94104 -41.07179 1.000 35.47302 292 CYS A CA 1
ATOM 2045 C C . CYS A 1 292 ? -5.56057 -19.68567 -40.27739 1.000 39.10722 292 CYS A C 1
ATOM 2046 O O . CYS A 1 292 ? -4.51918 -19.34594 -40.86135 1.000 33.46627 292 CYS A O 1
ATOM 2049 N N . GLN A 1 293 ? -5.65618 -19.82470 -38.95019 1.000 35.65174 293 GLN A N 1
ATOM 2050 C CA . GLN A 1 293 ? -4.48884 -19.76970 -38.07962 1.000 31.94204 293 GLN A CA 1
ATOM 2051 C C . GLN A 1 293 ? -3.39742 -20.67269 -38.62097 1.000 33.04869 293 GLN A C 1
ATOM 2052 O O . GLN A 1 293 ? -3.66572 -21.70516 -39.23399 1.000 43.16754 293 GLN A O 1
ATOM 2058 N N . GLN A 1 294 ? -2.15572 -20.27557 -38.39127 1.000 36.93538 294 GLN A N 1
ATOM 2059 C CA . GLN A 1 294 ? -1.01130 -21.09301 -38.76305 1.000 36.34209 294 GLN A CA 1
ATOM 2060 C C . GLN A 1 294 ? 0.09227 -20.82505 -37.75917 1.000 35.29549 294 GLN A C 1
ATOM 2061 O O . GLN A 1 294 ? 0.04455 -19.84373 -37.00135 1.000 34.08990 294 GLN A O 1
ATOM 2067 N N . ALA A 1 295 ? 1.08211 -21.71105 -37.75358 1.000 32.71854 295 ALA A N 1
ATOM 2068 C CA . ALA A 1 295 ? 2.26215 -21.50717 -36.92741 1.000 38.87284 295 ALA A CA 1
ATOM 2069 C C . ALA A 1 295 ? 3.33002 -20.76850 -37.75462 1.000 36.40325 295 ALA A C 1
ATOM 2070 O O . ALA A 1 295 ? 3.03969 -20.26257 -38.83901 1.000 41.36636 295 ALA A O 1
ATOM 2072 N N . VAL A 1 296 ? 4.57749 -20.69891 -37.29417 1.000 49.52428 296 VAL A N 1
ATOM 2073 C CA . VAL A 1 296 ? 5.54021 -19.78384 -37.91379 1.000 46.45995 296 VAL A CA 1
ATOM 2074 C C . VAL A 1 296 ? 6.56986 -20.51349 -38.78547 1.000 43.62062 296 VAL A C 1
ATOM 2075 O O . VAL A 1 296 ? 6.50263 -21.73128 -38.94925 1.000 46.90008 296 VAL A O 1
ATOM 2079 N N . SER A 1 297 ? 7.54557 -19.77590 -39.32856 1.000 54.35004 297 SER A N 1
ATOM 2080 C CA . SER A 1 297 ? 8.44603 -20.22011 -40.42222 1.000 52.96946 297 SER A CA 1
ATOM 2081 C C . SER A 1 297 ? 9.72806 -20.94478 -40.02982 1.000 49.65905 297 SER A C 1
ATOM 2082 O O . SER A 1 297 ? 10.80404 -20.58834 -40.52568 1.000 49.20075 297 SER A O 1
#

Secondary structure (DSSP, 8-state):
-EEEEEEEEE-SHHIIIIIHHHHHHHHHHTT---EEEEE-SB--GGGG--GGGSSSSSPPPBTTTTTHHHHHHHHHHSEEEEEESSHHHHHHHGGGS-HHHHHHHHHHHHHHHHHHH-S---EE--GGG---HHHHHHHHTT--SEE--SB-SS-BEEEEETTEE-S-B--B-SPPHHHH--HHHHHHHHHHHHHS-SS--EEEEETTIIIIITHHHHHHHHHHHHHTTEEEE-GGGG--S-GGGSPEEEEEEEE-TT-SSEEEEEE---

Radius of gyration: 17.39 Å; Cα contacts (8 Å, |Δi|>4): 603; chains: 1; bounding box: 48×41×40 Å

Solvent-accessible surface area: 11852 Å² total; per-residue (Å²): 186,46,105,0,0,0,0,0,5,0,21,25,31,88,0,0,118,66,0,0,53,89,0,7,48,0,1,86,148,54,72,22,92,0,0,0,0,0,1,0,0,30,14,7,38,0,94,110,153,92,60,123,130,12,1,38,86,110,124,17,144,34,1,0,119,44,6,39,53,33,0,125,80,0,9,76,108,12,35,14,0,8,8,5,52,16,12,21,21,10,28,46,83,5,13,148,54,54,70,169,79,2,55,83,9,5,40,120,0,16,88,19,0,53,85,28,5,66,90,106,11,52,0,0,1,2,0,24,3,46,0,13,20,122,4,12,103,0,10,50,70,54,117,14,129,0,4,0,2,0,12,16,85,36,7,0,35,3,33,36,116,124,78,110,52,8,13,14,3,0,1,1,20,0,23,0,32,72,28,65,82,160,34,126,57,9,4,80,92,0,13,48,83,1,78,118,42,210,37,30,10,0,1,1,0,19,0,40,37,10,0,20,110,53,14,90,45,4,47,50,4,7,68,94,0,171,124,44,18,4,55,13,7,5,0,0,84,28,30,57,110,58,68,145,78,15,68,77,0,56,9,48,102,14,137,42,119,52,74,186,26,43,3,0,26,38,91,71,73,154

B-factor: mean 42.01, std 10.64, range [21.43, 101.35]

Foldseek 3Di:
DAEAAEEAEEQALCLQVQLLVLVVVLCVVLVAAHEYAHQFAAQCCLCPVVSVVRVVPHTGDGSCVVRLPSLLVSVVRYQYAHEFRNLCCQVPCVVVDALVRLLVRRVVRQVSSCVSNVDHHQEYEYRVLADFLSNQVSCQVSQHQEYERAAEQEKAWEDNDPPDTGHIYGYADFDEPLLDCVLLCVLVVRLVVSVPRPYRHYHYYYSVDCRPPVVVVVSVSSVVCVVVVYGYHYRSVPDDPDSVPGHYWTWDWDDDRSDDGTHTYIGHDD

Nearest PDB structures (foldseek):
  8t0j-assembly1_A  TM=1.004E+00  e=7.654E-62  Salmonella enterica subsp. enterica serovar Typhimurium
  2b5d-assembly1_X  TM=5.918E-01  e=6.229E-05  Thermotoga maritima MSB8
  5bu6-assembly1_A  TM=4.543E-01  e=1.392E-04  Bordetella bronchiseptica RB50
  4f9j-assembly2_B  TM=3.920E-01  e=1.575E-04  Escherichia coli K-12
  4f9d-assembly1_A  TM=3.674E-01  e=5.771E-04  Escherichia coli K-12